Protein AF-A0A3D1IJA8-F1 (afdb_monomer)

Secondary structure (DSSP, 8-state):
-EEE-HHHHHHHT--S--SSS-EEE--TTSS--TTTT-HHHHHHTS-SSS--HHHHHHHHHHHTSS-PPPPPPTT-PPPP-TTTT-SS-HHHHHHHHTTSHHHHHHHHHHHHHHHTTTTB-TTS-B-SEETTEEP--EEE-TT--EEEHHHHHHHHHHHTHHHHHHHHHHHHHHHHHTS---GGGHHHHHHHHHHHHHTTT-HHHHHHHHHTSHHHH-PPPPP-

Foldseek 3Di:
DDWDAPVVCVVQVNPDHYDDGIDDDDCPPHLDDDDLLDLVLLQVQQDPLWGDLQSSLQCCCVQQQVHHFDDDDPPQDDQPPCVPDDPDDPVVSVCVSCVDPVNVVRCLNRNLLSLLNRCAINRRHGHQDDPNHGRQSWHAHPVRQIQGHPVSSVVVSVVVVLSRLLSNLQVVLCVLLVHHDDPVCVVLSVQLSVQCVVVVVDPVSNVVSSCPGCSNPDDDDDDD

Mean predicted aligned error: 5.43 Å

Radius of gyration: 20.2 Å; Cα contacts (8 Å, |Δi|>4): 298; chains: 1; bounding box: 52×38×59 Å

Structure (mmCIF, N/CA/C/O backbone):
data_AF-A0A3D1IJA8-F1
#
_entry.id   AF-A0A3D1IJA8-F1
#
loop_
_atom_site.group_PDB
_atom_site.id
_atom_site.type_symbol
_atom_site.label_atom_id
_atom_site.label_alt_id
_atom_site.label_comp_id
_atom_site.label_asym_id
_atom_site.label_entity_id
_atom_site.label_seq_id
_atom_site.pdbx_PDB_ins_code
_atom_site.Cartn_x
_atom_site.Cartn_y
_atom_site.Cartn_z
_atom_site.occupancy
_atom_site.B_iso_or_equiv
_atom_site.auth_seq_id
_atom_site.auth_comp_id
_atom_site.auth_asym_id
_atom_site.auth_atom_id
_atom_site.pdbx_PDB_model_num
ATOM 1 N N . TYR A 1 1 ? -9.539 -5.060 -13.058 1.00 92.19 1 TYR A N 1
ATOM 2 C CA . TYR A 1 1 ? -9.856 -4.040 -14.080 1.00 92.19 1 TYR A CA 1
ATOM 3 C C . TYR A 1 1 ? -9.434 -2.671 -13.564 1.00 92.19 1 TYR A C 1
ATOM 5 O O . TYR A 1 1 ? -9.235 -2.530 -12.364 1.00 92.19 1 TYR A O 1
ATOM 13 N N . THR A 1 2 ? -9.313 -1.679 -14.440 1.00 94.06 2 THR A N 1
ATOM 14 C CA . THR A 1 2 ? -9.132 -0.257 -14.092 1.00 94.06 2 THR A CA 1
ATOM 15 C C . THR A 1 2 ? -9.929 0.617 -15.065 1.00 94.06 2 THR A C 1
ATOM 17 O O . THR A 1 2 ? -10.580 0.080 -15.963 1.00 94.06 2 THR A O 1
ATOM 20 N N . PHE A 1 3 ? -9.898 1.937 -14.888 1.00 94.94 3 PHE A N 1
ATOM 21 C CA . PHE A 1 3 ? -10.449 2.907 -15.828 1.00 94.94 3 PHE A CA 1
ATOM 22 C C . PHE A 1 3 ? -9.332 3.785 -16.387 1.00 94.94 3 PHE A C 1
ATOM 24 O O . PHE A 1 3 ? -8.623 4.443 -15.628 1.00 94.94 3 PHE A O 1
ATOM 31 N N . VAL A 1 4 ? -9.189 3.813 -17.711 1.00 96.25 4 VAL A N 1
ATOM 32 C CA . VAL A 1 4 ? -8.183 4.626 -18.416 1.00 96.25 4 VAL A CA 1
ATOM 33 C C . VAL A 1 4 ? -8.786 5.252 -19.673 1.00 96.25 4 VAL A C 1
ATOM 35 O O . VAL A 1 4 ? -9.741 4.715 -20.234 1.00 96.25 4 VAL A O 1
ATOM 38 N N . ASN A 1 5 ? -8.248 6.392 -20.096 1.00 97.44 5 ASN A N 1
ATOM 39 C CA . ASN A 1 5 ? -8.443 6.945 -21.438 1.00 97.44 5 ASN A CA 1
ATOM 40 C C . ASN A 1 5 ? -7.187 6.692 -22.292 1.00 97.44 5 ASN A C 1
ATOM 42 O O . ASN A 1 5 ? -6.190 6.197 -21.769 1.00 97.44 5 ASN A O 1
ATOM 46 N N . GLU A 1 6 ? -7.211 7.053 -23.577 1.00 98.00 6 GLU A N 1
ATOM 47 C CA . GLU A 1 6 ? -6.105 6.786 -24.513 1.00 98.00 6 GLU A CA 1
ATOM 48 C C . GLU A 1 6 ? -4.757 7.323 -24.016 1.00 98.00 6 GLU A C 1
ATOM 50 O O . GLU A 1 6 ? -3.764 6.601 -23.990 1.00 98.00 6 GLU A O 1
ATOM 55 N N . ARG A 1 7 ? -4.718 8.570 -23.526 1.00 97.44 7 ARG A N 1
ATOM 56 C CA . ARG A 1 7 ? -3.480 9.176 -23.011 1.00 97.44 7 ARG A CA 1
ATOM 57 C C . ARG A 1 7 ? -2.868 8.355 -21.874 1.00 97.44 7 ARG A C 1
ATOM 59 O O . ARG A 1 7 ? -1.656 8.157 -21.847 1.00 97.44 7 ARG A O 1
ATOM 66 N N . LEU A 1 8 ? -3.689 7.916 -20.922 1.00 95.75 8 LEU A N 1
ATOM 67 C CA . LEU A 1 8 ? -3.223 7.147 -19.770 1.00 95.75 8 LEU A CA 1
ATOM 68 C C . LEU A 1 8 ? -2.875 5.702 -20.146 1.00 95.75 8 LEU A C 1
ATOM 70 O O . LEU A 1 8 ? -1.933 5.135 -19.598 1.00 95.75 8 LEU A O 1
ATOM 74 N N . ALA A 1 9 ? -3.618 5.127 -21.088 1.00 95.81 9 ALA A N 1
ATOM 75 C CA . ALA A 1 9 ? -3.367 3.800 -21.623 1.00 95.81 9 ALA A CA 1
ATOM 76 C C . ALA A 1 9 ? -2.006 3.752 -22.337 1.00 95.81 9 ALA A C 1
ATOM 78 O O . ALA A 1 9 ? -1.160 2.943 -21.962 1.00 95.81 9 ALA A O 1
ATOM 79 N N . ASN A 1 10 ? -1.732 4.715 -23.225 1.00 95.94 10 ASN A N 1
ATOM 80 C CA . ASN A 1 10 ? -0.434 4.877 -23.888 1.00 95.94 10 ASN A CA 1
ATOM 81 C C . ASN A 1 10 ? 0.705 5.077 -22.880 1.00 95.94 10 ASN A C 1
ATOM 83 O O . ASN A 1 10 ? 1.764 4.470 -23.006 1.00 95.94 10 ASN A O 1
ATOM 87 N N . PHE A 1 11 ? 0.482 5.892 -21.844 1.00 95.44 11 PHE A N 1
ATOM 88 C CA . PHE A 1 11 ? 1.486 6.127 -20.804 1.00 95.44 11 PHE A CA 1
ATOM 89 C C . PHE A 1 11 ? 1.872 4.852 -20.036 1.00 95.44 11 PHE A C 1
ATOM 91 O O . PHE A 1 11 ? 3.028 4.693 -19.641 1.00 95.44 11 PHE A O 1
ATOM 98 N N . TYR A 1 12 ? 0.918 3.944 -19.820 1.00 94.62 12 TYR A N 1
ATOM 99 C CA . TYR A 1 12 ? 1.125 2.715 -19.053 1.00 94.62 12 TYR A CA 1
ATOM 100 C C . TYR A 1 12 ? 1.282 1.443 -19.891 1.00 94.62 12 TYR A C 1
ATOM 102 O O . TYR A 1 12 ? 1.436 0.378 -19.287 1.00 94.62 12 TYR A O 1
ATOM 110 N N . GLY A 1 13 ? 1.277 1.549 -21.224 1.00 92.75 13 GLY A N 1
ATOM 111 C CA . GLY A 1 13 ? 1.391 0.413 -22.144 1.00 92.75 13 GLY A CA 1
ATOM 112 C C . GLY A 1 13 ? 0.167 -0.505 -22.121 1.00 92.75 13 GLY A C 1
ATOM 113 O O . GLY A 1 13 ? 0.314 -1.721 -22.074 1.00 92.75 13 GLY A O 1
ATOM 114 N N . ILE A 1 14 ? -1.036 0.069 -22.052 1.00 93.19 14 ILE A N 1
ATOM 115 C CA . ILE A 1 14 ? -2.302 -0.671 -22.118 1.00 93.19 14 ILE A CA 1
ATOM 116 C C . ILE A 1 14 ? -2.886 -0.481 -23.517 1.00 93.19 14 ILE A C 1
ATOM 118 O O . ILE A 1 14 ? -3.287 0.625 -23.872 1.00 93.19 14 ILE A O 1
ATOM 122 N N . ASP A 1 15 ? -2.961 -1.560 -24.289 1.00 92.44 15 ASP A N 1
ATOM 123 C CA . ASP A 1 15 ? -3.464 -1.519 -25.662 1.00 92.44 15 ASP A CA 1
ATOM 124 C C . ASP A 1 15 ? -5.001 -1.466 -25.734 1.00 92.44 15 ASP A C 1
ATOM 126 O O . ASP A 1 15 ? -5.717 -1.796 -24.784 1.00 92.44 15 ASP A O 1
ATOM 130 N N . GLY A 1 16 ? -5.523 -1.078 -26.903 1.00 92.06 16 GLY A N 1
ATOM 131 C CA . GLY A 1 16 ? -6.952 -1.175 -27.224 1.00 92.06 16 GLY A CA 1
ATOM 132 C C . GLY A 1 16 ? -7.840 -0.076 -26.628 1.00 92.06 16 GLY A C 1
ATOM 133 O O . GLY A 1 16 ? -9.049 -0.276 -26.489 1.00 92.06 16 GLY A O 1
ATOM 134 N N . VAL A 1 17 ? -7.273 1.081 -26.266 1.00 96.00 17 VAL A N 1
ATOM 135 C CA . VAL A 1 17 ? -8.016 2.228 -25.718 1.00 96.00 17 VAL A CA 1
ATOM 136 C C . VAL A 1 17 ? -7.824 3.462 -26.591 1.00 96.00 17 VAL A C 1
ATOM 138 O O . VAL A 1 17 ? -6.737 4.019 -26.650 1.00 96.00 17 VAL A O 1
ATOM 141 N N . GLU A 1 18 ? -8.914 3.936 -27.189 1.00 96.19 18 GLU A N 1
ATOM 142 C CA . GLU A 1 18 ? -8.930 5.135 -28.038 1.00 96.19 18 GLU A CA 1
ATOM 143 C C . GLU A 1 18 ? -9.877 6.210 -27.484 1.00 96.19 18 GLU A C 1
ATOM 145 O O . GLU A 1 18 ? -10.943 5.902 -26.934 1.00 96.19 18 GLU A O 1
ATOM 150 N N . GLY A 1 19 ? -9.524 7.482 -27.671 1.00 96.56 19 GLY A N 1
ATOM 151 C CA . GLY A 1 19 ? -10.319 8.643 -27.290 1.00 96.56 19 GLY A CA 1
ATOM 152 C C . GLY A 1 19 ? -10.103 9.149 -25.857 1.00 96.56 19 GLY A C 1
ATOM 153 O O . GLY A 1 19 ? -9.435 8.550 -25.011 1.00 96.56 19 GLY A O 1
ATOM 154 N N . GLY A 1 20 ? -10.706 10.307 -25.571 1.00 97.12 20 GLY A N 1
ATOM 155 C CA . GLY A 1 20 ? -10.498 11.043 -24.317 1.00 97.12 20 GLY A CA 1
ATOM 156 C C . GLY A 1 20 ? -11.288 10.539 -23.103 1.00 97.12 20 GLY A C 1
ATOM 157 O O . GLY A 1 20 ? -10.965 10.916 -21.975 1.00 97.12 20 GLY A O 1
ATOM 158 N N . TYR A 1 21 ? -12.303 9.696 -23.306 1.00 97.00 21 TYR A N 1
ATOM 159 C CA . TYR A 1 21 ? -13.167 9.203 -22.231 1.00 97.00 21 TYR A CA 1
ATOM 160 C C . TYR A 1 21 ? -12.546 8.016 -21.494 1.00 97.00 21 TYR A C 1
ATOM 162 O O . TYR A 1 21 ? -11.970 7.119 -22.106 1.00 97.00 21 TYR A O 1
ATOM 170 N N . PHE A 1 22 ? -12.725 7.979 -20.172 1.00 97.50 22 PHE A N 1
ATOM 171 C CA . PHE A 1 22 ? -12.322 6.836 -19.360 1.00 97.50 22 PHE A CA 1
ATOM 172 C C . PHE A 1 22 ? -13.203 5.621 -19.650 1.00 97.50 22 PHE A C 1
ATOM 174 O O . PHE A 1 22 ? -14.431 5.708 -19.655 1.00 97.50 22 PHE A O 1
ATOM 181 N N . ARG A 1 23 ? -12.566 4.469 -19.850 1.00 96.12 23 ARG A N 1
ATOM 182 C CA . ARG A 1 23 ? -13.221 3.192 -20.134 1.00 96.12 23 ARG A CA 1
ATOM 183 C C . ARG A 1 23 ? -12.679 2.110 -19.219 1.00 96.12 23 ARG A C 1
ATOM 185 O O . ARG A 1 23 ? -11.507 2.127 -18.848 1.00 96.12 23 ARG A O 1
ATOM 192 N N . ARG A 1 24 ? -13.547 1.165 -18.859 1.00 96.19 24 ARG A N 1
ATOM 193 C CA . ARG A 1 24 ? -13.163 0.001 -18.062 1.00 96.19 24 ARG A CA 1
ATOM 194 C C . ARG A 1 24 ? -12.322 -0.946 -18.916 1.00 96.19 24 ARG A C 1
ATOM 196 O O . ARG A 1 24 ? -12.806 -1.428 -19.933 1.00 96.19 24 ARG A O 1
ATOM 203 N N . VAL A 1 25 ? -11.120 -1.267 -18.452 1.00 95.44 25 VAL A N 1
ATOM 204 C CA . VAL A 1 25 ? -10.200 -2.212 -19.103 1.00 95.44 25 VAL A CA 1
ATOM 205 C C . VAL A 1 25 ? -9.826 -3.342 -18.153 1.00 95.44 25 VAL A C 1
ATOM 207 O O . VAL A 1 25 ? -9.716 -3.135 -16.937 1.00 95.44 25 VAL A O 1
ATOM 210 N N . SER A 1 26 ? -9.642 -4.553 -18.681 1.00 93.88 26 SER A N 1
ATOM 211 C CA . SER A 1 26 ? -9.078 -5.643 -17.883 1.00 93.88 26 SER A CA 1
ATOM 212 C C . SER A 1 26 ? -7.602 -5.367 -17.583 1.00 93.88 26 SER A C 1
ATOM 214 O O . SER A 1 26 ? -6.919 -4.713 -18.359 1.00 93.88 26 SER A O 1
ATOM 216 N N . LEU A 1 27 ? -7.135 -5.843 -16.430 1.00 92.44 27 LEU A N 1
ATOM 217 C CA . LEU A 1 27 ? -5.709 -5.860 -16.067 1.00 92.44 27 LEU A CA 1
ATOM 218 C C . LEU A 1 27 ? -5.193 -7.300 -15.935 1.00 92.44 27 LEU A C 1
ATOM 220 O O . LEU A 1 27 ? -4.094 -7.533 -15.439 1.00 92.44 27 LEU A O 1
ATOM 224 N N . GLU A 1 28 ? -6.016 -8.271 -16.325 1.00 91.00 28 GLU A N 1
ATOM 225 C CA . GLU A 1 28 ? -5.653 -9.681 -16.319 1.00 91.00 28 GLU A CA 1
ATOM 226 C C . GLU A 1 28 ? -4.447 -9.927 -17.231 1.00 91.00 28 GLU A C 1
ATOM 228 O O . GLU A 1 28 ? -4.334 -9.317 -18.291 1.00 91.00 28 GLU A O 1
ATOM 233 N N . GLY A 1 29 ? -3.515 -10.766 -16.778 1.00 88.06 29 GLY A N 1
ATOM 234 C CA . GLY A 1 29 ? -2.249 -11.006 -17.474 1.00 88.06 29 GLY A CA 1
ATOM 235 C C . GLY A 1 29 ? -1.218 -9.876 -17.356 1.00 88.06 29 GLY A C 1
ATOM 236 O O . GLY A 1 29 ? -0.111 -10.022 -17.861 1.00 88.06 29 GLY A O 1
ATOM 237 N N . THR A 1 30 ? -1.536 -8.769 -16.674 1.00 90.44 30 THR A N 1
ATOM 238 C CA . THR A 1 30 ? -0.579 -7.684 -16.408 1.00 90.44 30 THR A CA 1
ATOM 239 C C . THR A 1 30 ? -0.027 -7.761 -14.985 1.00 90.44 30 THR A C 1
ATOM 241 O O . THR A 1 30 ? -0.643 -8.344 -14.094 1.00 90.44 30 THR A O 1
ATOM 244 N N . ASN A 1 31 ? 1.089 -7.074 -14.732 1.00 90.12 31 ASN A N 1
ATOM 245 C CA . ASN A 1 31 ? 1.634 -6.910 -13.378 1.00 90.12 31 ASN A CA 1
ATOM 246 C C . ASN A 1 31 ? 0.860 -5.889 -12.525 1.00 90.12 31 ASN A C 1
ATOM 248 O O . ASN A 1 31 ? 1.246 -5.615 -11.392 1.00 90.12 31 ASN A O 1
ATOM 252 N N . ARG A 1 32 ? -0.218 -5.292 -13.054 1.00 92.25 32 ARG A N 1
ATOM 253 C CA . ARG A 1 32 ? -0.995 -4.250 -12.378 1.00 92.25 32 ARG A CA 1
ATOM 254 C C . ARG A 1 32 ? -2.216 -4.836 -11.678 1.00 92.25 32 ARG A C 1
ATOM 256 O O . ARG A 1 32 ? -3.002 -5.569 -12.271 1.00 92.25 32 ARG A O 1
ATOM 263 N N . GLY A 1 33 ? -2.458 -4.410 -10.446 1.00 91.56 33 GLY A N 1
ATOM 264 C CA . GLY A 1 33 ? -3.666 -4.751 -9.711 1.00 91.56 33 GLY A CA 1
ATOM 265 C C . GLY A 1 33 ? -3.806 -3.987 -8.400 1.00 91.56 33 GLY A C 1
ATOM 266 O O . GLY A 1 33 ? -2.877 -3.903 -7.599 1.00 91.56 33 GLY A O 1
ATOM 267 N N . GLY A 1 34 ? -5.016 -3.480 -8.159 1.00 91.19 34 GLY A N 1
ATOM 268 C CA . GLY A 1 34 ? -5.379 -2.850 -6.893 1.00 91.19 34 GLY A CA 1
ATOM 269 C C . GLY A 1 34 ? -4.545 -1.613 -6.555 1.00 91.19 34 GLY A C 1
ATOM 270 O O . GLY A 1 34 ? -4.013 -0.931 -7.429 1.00 91.19 34 GLY A O 1
ATOM 271 N N . VAL A 1 35 ? -4.470 -1.319 -5.258 1.00 93.19 35 VAL A N 1
ATOM 272 C CA . VAL A 1 35 ? -3.820 -0.113 -4.721 1.00 93.19 35 VAL A CA 1
ATOM 273 C C . VAL A 1 35 ? -2.291 -0.237 -4.712 1.00 93.19 35 VAL A C 1
ATOM 275 O O . VAL A 1 35 ? -1.606 0.757 -4.927 1.00 93.19 35 VAL A O 1
ATOM 278 N N . LEU A 1 36 ? -1.748 -1.447 -4.529 1.00 94.94 36 LEU A N 1
ATOM 279 C CA . LEU A 1 36 ? -0.298 -1.688 -4.429 1.00 94.94 36 LEU A CA 1
ATOM 280 C C . LEU A 1 36 ? 0.475 -1.184 -5.649 1.00 94.94 36 LEU A C 1
ATOM 282 O O . LEU A 1 36 ? 1.543 -0.598 -5.514 1.00 94.94 36 LEU A O 1
ATOM 286 N N . THR A 1 37 ? -0.078 -1.400 -6.842 1.00 95.56 37 THR A N 1
ATOM 287 C CA . THR A 1 37 ? 0.570 -1.038 -8.108 1.00 95.56 37 THR A CA 1
ATOM 288 C C . THR A 1 37 ? -0.032 0.229 -8.723 1.00 95.56 37 THR A C 1
ATOM 290 O O . THR A 1 37 ? 0.078 0.451 -9.933 1.00 95.56 37 THR A O 1
ATOM 293 N N . GLN A 1 38 ? -0.768 1.021 -7.939 1.00 95.12 38 GLN A N 1
ATOM 294 C CA . GLN A 1 38 ? -1.361 2.265 -8.415 1.00 95.12 38 GLN A CA 1
ATOM 295 C C . GLN A 1 38 ? -0.269 3.330 -8.553 1.00 95.12 38 GLN A C 1
ATOM 297 O O . GLN A 1 38 ? 0.526 3.527 -7.637 1.00 95.12 38 GLN A O 1
ATOM 302 N N . GLY A 1 39 ? -0.261 4.068 -9.668 1.00 94.50 39 GLY A N 1
ATOM 303 C CA . GLY A 1 39 ? 0.765 5.083 -9.941 1.00 94.50 39 GLY A CA 1
ATOM 304 C C . GLY A 1 39 ? 0.918 6.137 -8.839 1.00 94.50 39 GLY A C 1
ATOM 305 O O . GLY A 1 39 ? 2.035 6.527 -8.531 1.00 94.50 39 GLY A O 1
ATOM 306 N N . SER A 1 40 ? -0.173 6.545 -8.180 1.00 94.62 40 SER A N 1
ATOM 307 C CA . SER A 1 40 ? -0.123 7.491 -7.054 1.00 94.62 40 SER A CA 1
ATOM 308 C C . SER A 1 40 ? 0.590 6.927 -5.823 1.00 94.62 40 SER A C 1
ATOM 310 O O . SER A 1 40 ? 1.352 7.645 -5.181 1.00 94.62 40 SER A O 1
ATOM 312 N N . VAL A 1 41 ? 0.370 5.648 -5.505 1.00 96.75 41 VAL A N 1
ATOM 313 C CA . VAL A 1 41 ? 1.045 4.964 -4.394 1.00 96.75 41 VAL A CA 1
ATOM 314 C C . VAL A 1 41 ? 2.520 4.783 -4.720 1.00 96.75 41 VAL A C 1
ATOM 316 O O . VAL A 1 41 ? 3.374 5.121 -3.907 1.00 96.75 41 VAL A O 1
ATOM 319 N N . LEU A 1 42 ? 2.828 4.327 -5.934 1.00 97.44 42 LEU A N 1
ATOM 320 C CA . LEU A 1 42 ? 4.204 4.150 -6.399 1.00 97.44 42 LEU A CA 1
ATOM 321 C C . LEU A 1 42 ? 4.974 5.480 -6.419 1.00 97.44 42 LEU A C 1
ATOM 323 O O . LEU A 1 42 ? 6.150 5.499 -6.066 1.00 97.44 42 LEU A O 1
ATOM 327 N N . MET A 1 43 ? 4.301 6.587 -6.739 1.00 96.38 43 MET A N 1
ATOM 328 C CA . MET A 1 43 ? 4.872 7.935 -6.734 1.00 96.38 43 MET A CA 1
ATOM 329 C C . MET A 1 43 ? 5.119 8.475 -5.329 1.00 96.38 43 MET A C 1
ATOM 331 O O . MET A 1 43 ? 6.230 8.904 -5.038 1.00 96.38 43 MET A O 1
ATOM 335 N N . VAL A 1 44 ? 4.127 8.429 -4.432 1.00 96.06 44 VAL A N 1
ATOM 336 C CA . VAL A 1 44 ? 4.283 8.965 -3.063 1.00 96.06 44 VAL A CA 1
ATOM 337 C C . VAL A 1 44 ? 5.278 8.157 -2.219 1.00 96.06 44 VAL A C 1
ATOM 339 O O . VAL A 1 44 ? 5.763 8.632 -1.197 1.00 96.06 44 VAL A O 1
ATOM 342 N N . THR A 1 45 ? 5.597 6.936 -2.653 1.00 96.50 45 THR A N 1
ATOM 343 C CA . THR A 1 45 ? 6.585 6.047 -2.023 1.00 96.50 45 THR A CA 1
ATOM 344 C C . THR A 1 45 ? 7.923 6.011 -2.765 1.00 96.50 45 THR A C 1
ATOM 346 O O . THR A 1 45 ? 8.736 5.119 -2.536 1.00 96.50 45 THR A O 1
ATOM 349 N N . SER A 1 46 ? 8.174 6.979 -3.645 1.00 94.56 46 SER A N 1
ATOM 350 C CA . SER A 1 46 ? 9.443 7.146 -4.358 1.00 94.56 46 SER A CA 1
ATOM 351 C C . SER A 1 46 ? 10.059 8.513 -4.051 1.00 94.56 46 SER A C 1
ATOM 353 O O . SER A 1 46 ? 9.390 9.418 -3.551 1.00 94.56 46 SER A O 1
ATOM 355 N N . TYR A 1 47 ? 11.348 8.668 -4.345 1.00 90.25 47 TYR A N 1
ATOM 356 C CA . TYR A 1 47 ? 11.995 9.976 -4.376 1.00 90.25 47 TYR A CA 1
ATOM 357 C C . TYR A 1 47 ? 11.731 10.667 -5.725 1.00 90.25 47 TYR A C 1
ATOM 359 O O . TYR A 1 47 ? 11.374 9.996 -6.696 1.00 90.25 47 TYR A O 1
ATOM 367 N N . PRO A 1 48 ? 11.945 11.993 -5.836 1.00 85.06 48 PRO A N 1
ATOM 368 C CA . PRO A 1 48 ? 11.780 12.703 -7.107 1.00 85.06 48 PRO A CA 1
ATOM 369 C C . PRO A 1 48 ? 12.648 12.152 -8.248 1.00 85.06 48 PRO A C 1
ATOM 371 O O . PRO A 1 48 ? 12.268 12.258 -9.410 1.00 85.06 48 PRO A O 1
ATOM 374 N N . THR A 1 49 ? 13.805 11.576 -7.915 1.00 83.56 49 THR A N 1
ATOM 375 C CA . THR A 1 49 ? 14.823 11.121 -8.872 1.00 83.56 49 THR A CA 1
ATOM 376 C C . THR A 1 49 ? 14.879 9.603 -9.045 1.00 83.56 49 THR A C 1
ATOM 378 O O . THR A 1 49 ? 15.476 9.139 -10.009 1.00 83.56 49 THR A O 1
ATOM 381 N N . ARG A 1 50 ? 14.275 8.813 -8.144 1.00 86.31 50 ARG A N 1
ATOM 382 C CA . ARG A 1 50 ? 14.375 7.340 -8.154 1.00 86.31 50 ARG A CA 1
ATOM 383 C C . ARG A 1 50 ? 13.294 6.650 -7.326 1.00 86.31 50 ARG A C 1
ATOM 385 O O . ARG A 1 50 ? 12.657 7.259 -6.467 1.00 86.31 50 ARG A O 1
ATOM 392 N N . THR A 1 51 ? 13.140 5.346 -7.537 1.00 92.38 51 THR A N 1
ATOM 393 C CA . THR A 1 51 ? 12.335 4.479 -6.667 1.00 92.38 51 THR A CA 1
ATOM 394 C C . THR A 1 51 ? 12.956 4.347 -5.273 1.00 92.38 51 THR A C 1
ATOM 396 O O . THR A 1 51 ? 14.111 4.705 -5.036 1.00 92.38 51 THR A O 1
ATOM 399 N N . SER A 1 52 ? 12.168 3.855 -4.316 1.00 92.94 52 SER A N 1
ATOM 400 C CA . SER A 1 52 ? 12.652 3.554 -2.970 1.00 92.94 52 SER A CA 1
ATOM 401 C C . SER A 1 52 ? 11.973 2.293 -2.432 1.00 92.94 52 SER A C 1
ATOM 403 O O . SER A 1 52 ? 10.852 2.377 -1.917 1.00 92.94 52 SER A O 1
ATOM 405 N N . PRO A 1 53 ? 12.645 1.124 -2.489 1.00 92.94 53 PRO A N 1
ATOM 406 C CA . PRO A 1 53 ? 12.160 -0.093 -1.843 1.00 92.94 53 PRO A CA 1
ATOM 407 C C . PRO A 1 53 ? 11.853 0.149 -0.364 1.00 92.94 53 PRO A C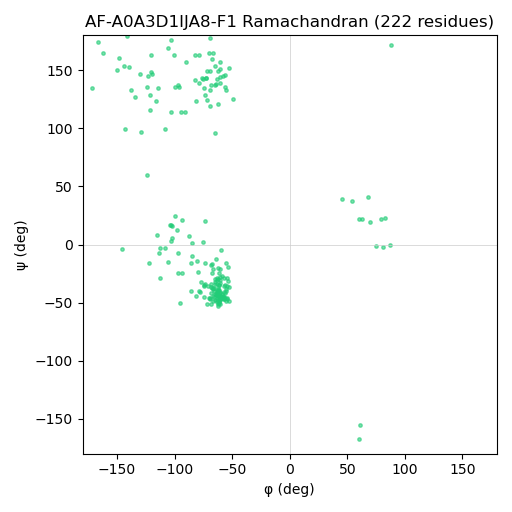 1
ATOM 409 O O . PRO A 1 53 ? 10.857 -0.336 0.166 1.00 92.94 53 PRO A O 1
ATOM 412 N N . VAL A 1 54 ? 12.668 0.982 0.289 1.00 92.31 54 VAL A N 1
ATOM 413 C CA . VAL A 1 54 ? 12.530 1.284 1.711 1.00 92.31 54 VAL A CA 1
ATOM 414 C C . VAL A 1 54 ? 11.215 2.013 2.008 1.00 92.31 54 VAL A C 1
ATOM 416 O O . VAL A 1 54 ? 10.461 1.626 2.902 1.00 92.31 54 VAL A O 1
ATOM 419 N N . LEU A 1 55 ? 10.889 3.055 1.238 1.00 94.25 55 LEU A N 1
ATOM 420 C CA . LEU A 1 55 ? 9.643 3.805 1.427 1.00 94.25 55 LEU A CA 1
ATOM 421 C C . LEU A 1 55 ? 8.413 2.997 0.998 1.00 94.25 55 LEU A C 1
ATOM 423 O O . LEU A 1 55 ? 7.378 3.073 1.661 1.00 94.25 55 LEU A O 1
ATOM 427 N N . ARG A 1 56 ? 8.529 2.184 -0.057 1.00 96.81 56 ARG A N 1
ATOM 428 C CA . ARG A 1 56 ? 7.473 1.266 -0.511 1.00 96.81 56 ARG A CA 1
ATOM 429 C C . ARG A 1 56 ? 7.142 0.220 0.552 1.00 96.81 56 ARG A C 1
ATOM 431 O O . ARG A 1 56 ? 5.985 0.090 0.948 1.00 96.81 56 ARG A O 1
ATOM 438 N N . GLY A 1 57 ? 8.157 -0.462 1.082 1.00 96.50 57 GLY A N 1
ATOM 439 C CA . GLY A 1 57 ? 8.003 -1.443 2.155 1.00 96.50 57 GLY A CA 1
ATOM 440 C C . GLY A 1 57 ? 7.464 -0.818 3.442 1.00 96.50 57 GLY A C 1
ATOM 441 O O . GLY A 1 57 ? 6.527 -1.350 4.041 1.00 96.50 57 GLY A O 1
ATOM 442 N N . LYS A 1 58 ? 7.979 0.360 3.830 1.00 96.00 58 LYS A N 1
ATOM 443 C CA . LYS A 1 58 ? 7.442 1.143 4.954 1.00 96.00 58 LYS A CA 1
ATOM 444 C C . LYS A 1 58 ? 5.956 1.428 4.766 1.00 96.00 58 LYS A C 1
ATOM 446 O O . LYS A 1 58 ? 5.180 1.213 5.692 1.00 96.00 58 LYS A O 1
ATOM 451 N N . TRP A 1 59 ? 5.557 1.898 3.584 1.00 97.25 59 TRP A N 1
ATOM 452 C CA . TRP A 1 59 ? 4.165 2.231 3.303 1.00 97.25 59 TRP A CA 1
ATOM 453 C C . TRP A 1 59 ? 3.253 1.013 3.443 1.00 97.25 59 TRP A C 1
ATOM 455 O O . TRP A 1 59 ? 2.192 1.143 4.048 1.00 97.25 59 TRP A O 1
ATOM 465 N N . VAL A 1 60 ? 3.674 -0.166 2.969 1.00 97.56 60 VAL A N 1
ATOM 466 C CA . VAL A 1 60 ? 2.927 -1.421 3.161 1.00 97.56 60 VAL A CA 1
ATOM 467 C C . VAL A 1 60 ? 2.793 -1.752 4.649 1.00 97.56 60 VAL A C 1
ATOM 469 O O . VAL A 1 60 ? 1.684 -1.985 5.130 1.00 97.56 60 VAL A O 1
ATOM 472 N N . LEU A 1 61 ? 3.898 -1.736 5.398 1.00 96.75 61 LEU A N 1
ATOM 473 C CA . LEU A 1 61 ? 3.896 -2.048 6.829 1.00 96.75 61 LEU A CA 1
ATOM 474 C C . LEU A 1 61 ? 2.999 -1.099 7.634 1.00 96.75 61 LEU A C 1
ATOM 476 O O . LEU A 1 61 ? 2.205 -1.538 8.460 1.00 96.75 61 LEU A O 1
ATOM 480 N N . GLU A 1 62 ? 3.097 0.198 7.369 1.00 96.12 62 GLU A N 1
ATOM 481 C CA . GLU A 1 62 ? 2.386 1.244 8.103 1.00 96.12 62 GLU A CA 1
ATOM 482 C C . GLU A 1 62 ? 0.912 1.371 7.696 1.00 96.12 62 GLU A C 1
ATOM 484 O O . GLU A 1 62 ? 0.044 1.590 8.543 1.00 96.12 62 GLU A O 1
ATOM 489 N N . ASN A 1 63 ? 0.607 1.273 6.400 1.00 96.12 63 ASN A N 1
ATOM 490 C CA . ASN A 1 63 ? -0.736 1.561 5.891 1.00 96.12 63 ASN A CA 1
ATOM 491 C C . ASN A 1 63 ? -1.599 0.326 5.701 1.00 96.12 63 ASN A C 1
ATOM 493 O O . ASN A 1 63 ? -2.820 0.458 5.750 1.00 96.12 63 ASN A O 1
ATOM 497 N N . LEU A 1 64 ? -0.990 -0.845 5.509 1.00 96.81 64 LEU A N 1
ATOM 498 C CA . LEU A 1 64 ? -1.721 -2.087 5.284 1.00 96.81 64 LEU A CA 1
ATOM 499 C C . LEU A 1 64 ? -1.571 -3.077 6.433 1.00 96.81 64 LEU A C 1
ATOM 501 O O . LEU A 1 64 ? -2.488 -3.848 6.642 1.00 96.81 64 LEU A O 1
ATOM 505 N N . LEU A 1 65 ? -0.467 -3.081 7.178 1.00 96.81 65 LEU A N 1
ATOM 506 C CA . LEU A 1 65 ? -0.239 -4.089 8.226 1.00 96.81 65 LEU A CA 1
ATOM 507 C C . LEU A 1 65 ? -0.251 -3.527 9.652 1.00 96.81 65 LEU A C 1
ATOM 509 O O . LEU A 1 65 ? -0.103 -4.295 10.597 1.00 96.81 65 LEU A O 1
ATOM 513 N N . GLY A 1 66 ? -0.395 -2.210 9.821 1.00 96.00 66 GLY A N 1
ATOM 514 C CA . GLY A 1 66 ? -0.469 -1.581 11.144 1.00 96.00 66 GLY A CA 1
ATOM 515 C C . GLY A 1 66 ? 0.805 -1.768 11.975 1.00 96.00 66 GLY A C 1
ATOM 516 O O . GLY A 1 66 ? 0.770 -1.684 13.199 1.00 96.00 66 GLY A O 1
ATOM 517 N N . ALA A 1 67 ? 1.935 -2.030 11.316 1.00 94.88 67 ALA A N 1
ATOM 518 C CA . ALA A 1 67 ? 3.211 -2.364 11.937 1.00 94.88 67 ALA A CA 1
ATOM 519 C C . ALA A 1 67 ? 4.312 -1.396 11.468 1.00 94.88 67 ALA A C 1
ATOM 521 O O . ALA A 1 67 ? 5.278 -1.839 10.839 1.00 94.88 67 ALA A O 1
ATOM 522 N N . PRO A 1 68 ? 4.171 -0.075 11.712 1.00 93.25 68 PRO A N 1
ATOM 523 C CA . PRO A 1 68 ? 5.138 0.907 11.238 1.00 93.25 68 PRO A CA 1
ATOM 524 C C . PRO A 1 68 ? 6.550 0.573 11.752 1.00 93.25 68 PRO A C 1
ATOM 526 O O . PRO A 1 68 ? 6.709 0.247 12.933 1.00 93.25 68 PRO A O 1
ATOM 529 N N . PRO A 1 69 ? 7.585 0.646 10.894 1.00 90.06 69 PRO A N 1
ATOM 530 C CA . PRO A 1 69 ? 8.959 0.476 11.345 1.00 90.06 69 PRO A CA 1
ATOM 531 C C . PRO A 1 69 ? 9.352 1.617 12.303 1.00 90.06 69 PRO A C 1
ATOM 533 O O . PRO A 1 69 ? 8.799 2.719 12.201 1.00 90.06 69 PRO A O 1
ATOM 536 N N . PRO A 1 70 ? 10.317 1.393 13.215 1.00 87.81 70 PRO A N 1
ATOM 537 C CA . PRO A 1 70 ? 10.851 2.468 14.044 1.00 87.81 70 PRO A CA 1
ATOM 538 C C . PRO A 1 70 ? 11.494 3.561 13.171 1.00 87.81 70 PRO A C 1
ATOM 540 O O . PRO A 1 70 ? 11.894 3.289 12.033 1.00 87.81 70 PRO A O 1
ATOM 543 N N . PRO A 1 71 ? 11.606 4.802 13.680 1.00 85.94 71 PRO A N 1
ATOM 544 C CA . PRO A 1 71 ? 12.311 5.855 12.963 1.00 85.94 71 PRO A CA 1
ATOM 545 C C . PRO A 1 71 ? 13.768 5.441 12.689 1.00 85.94 71 PRO A C 1
ATOM 547 O O . PRO A 1 71 ? 14.370 4.752 13.520 1.00 85.94 71 PRO A O 1
ATOM 550 N N . PRO A 1 72 ? 14.344 5.845 11.541 1.00 82.00 72 PRO A N 1
ATOM 551 C CA . PRO A 1 72 ? 15.743 5.565 11.248 1.00 82.00 72 PRO A CA 1
ATOM 552 C C . PRO A 1 72 ? 16.657 6.246 12.285 1.00 82.00 72 PRO A C 1
ATOM 554 O O . PRO A 1 72 ? 16.300 7.313 12.799 1.00 82.00 72 PRO A O 1
ATOM 557 N N . PRO A 1 73 ? 17.833 5.673 12.598 1.00 81.31 73 PRO A N 1
ATOM 558 C CA . PRO A 1 73 ? 18.802 6.326 13.471 1.00 81.31 73 PRO A CA 1
ATOM 559 C C . PRO A 1 73 ? 19.278 7.668 12.877 1.00 81.31 73 PRO A C 1
ATOM 561 O O . PRO A 1 73 ? 19.433 7.762 11.658 1.00 81.31 73 PRO A O 1
ATOM 564 N N . PRO A 1 74 ? 19.540 8.695 13.707 1.00 78.12 74 PRO A N 1
ATOM 565 C CA . PRO A 1 74 ? 19.828 10.055 13.237 1.00 78.12 74 PRO A CA 1
ATOM 56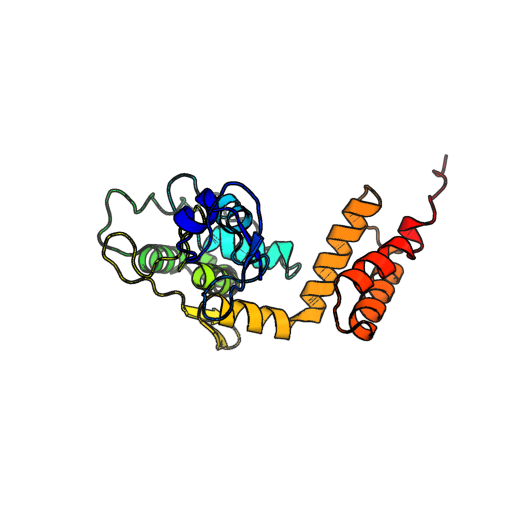6 C C . PRO A 1 74 ? 21.128 10.183 12.428 1.00 78.12 74 PRO A C 1
ATOM 568 O O . PRO A 1 74 ? 21.199 11.026 11.539 1.00 78.12 74 PRO A O 1
ATOM 571 N N . ASP A 1 75 ? 22.128 9.339 12.696 1.00 78.06 75 ASP A N 1
ATOM 572 C CA . ASP A 1 75 ? 23.478 9.455 12.119 1.00 78.06 75 ASP A CA 1
ATOM 573 C C . ASP A 1 75 ? 23.715 8.544 10.900 1.00 78.06 75 ASP A C 1
ATOM 575 O O . ASP A 1 75 ? 24.856 8.336 10.482 1.00 78.06 75 ASP A O 1
ATOM 579 N N . VAL A 1 76 ? 22.657 7.957 10.330 1.00 70.31 76 VAL A N 1
ATOM 580 C CA . VAL A 1 76 ? 22.773 7.089 9.150 1.00 70.31 76 VAL A CA 1
ATOM 581 C C . VAL A 1 76 ? 22.604 7.936 7.885 1.00 70.31 76 VAL A C 1
ATOM 583 O O . VAL A 1 76 ? 21.512 8.461 7.650 1.00 70.31 76 VAL A O 1
ATOM 586 N N . PRO A 1 77 ? 23.648 8.084 7.045 1.00 68.06 77 PRO A N 1
ATOM 587 C CA . PRO A 1 77 ? 23.526 8.827 5.801 1.00 68.06 77 PRO A CA 1
ATOM 588 C C . PRO A 1 77 ? 22.528 8.134 4.874 1.00 68.06 77 PRO A C 1
ATOM 590 O O . PRO A 1 77 ? 22.476 6.902 4.796 1.00 68.06 77 PRO A O 1
ATOM 593 N N . ALA A 1 78 ? 21.745 8.932 4.148 1.00 68.88 78 ALA A N 1
ATOM 594 C CA . ALA A 1 78 ? 20.898 8.403 3.091 1.00 68.88 78 ALA A CA 1
ATOM 595 C C . ALA A 1 78 ? 21.760 7.633 2.079 1.00 68.88 78 ALA A C 1
ATOM 597 O O . ALA A 1 78 ? 22.901 8.016 1.807 1.00 68.88 78 ALA A O 1
ATOM 598 N N . LEU A 1 79 ? 21.203 6.565 1.500 1.00 66.56 79 LEU A N 1
ATOM 599 C CA . LEU A 1 79 ? 21.788 5.957 0.307 1.00 66.56 79 LEU A CA 1
ATOM 600 C C . LEU A 1 79 ? 22.052 7.077 -0.696 1.00 66.56 79 LEU A C 1
ATOM 602 O O . LEU A 1 79 ? 21.124 7.825 -1.003 1.00 66.56 79 LEU A O 1
ATOM 606 N N . ALA A 1 80 ? 23.286 7.207 -1.186 1.00 57.50 80 ALA A N 1
ATOM 607 C CA . ALA A 1 80 ? 23.602 8.188 -2.217 1.00 57.50 80 ALA A CA 1
ATOM 608 C C . ALA A 1 80 ? 22.638 8.018 -3.401 1.00 57.50 80 ALA A C 1
ATOM 610 O O . ALA A 1 80 ? 22.100 6.923 -3.622 1.00 57.50 80 ALA A O 1
ATOM 611 N N . ASP A 1 81 ? 22.380 9.095 -4.139 1.00 53.84 81 ASP A N 1
ATOM 612 C CA . ASP A 1 81 ? 21.677 8.979 -5.410 1.00 53.84 81 ASP A CA 1
ATOM 613 C C . ASP A 1 81 ? 22.576 8.174 -6.354 1.00 53.84 81 ASP A C 1
ATOM 615 O O . ASP A 1 81 ? 23.524 8.668 -6.955 1.00 53.84 81 ASP A O 1
ATOM 619 N N . VAL A 1 82 ? 22.284 6.873 -6.401 1.00 51.88 82 VAL A N 1
ATOM 620 C CA . VAL A 1 82 ? 22.965 5.817 -7.172 1.00 51.88 82 VAL A CA 1
ATOM 621 C C . VAL A 1 82 ? 23.063 6.188 -8.661 1.00 51.88 82 VAL A C 1
ATOM 623 O O . VAL A 1 82 ? 23.922 5.676 -9.370 1.00 51.88 82 VAL A O 1
ATOM 626 N N . ALA A 1 83 ? 22.213 7.125 -9.095 1.00 46.69 83 ALA A N 1
ATOM 627 C CA . ALA A 1 83 ? 21.996 7.564 -10.465 1.00 46.69 83 ALA A CA 1
ATOM 628 C C . ALA A 1 83 ? 23.201 8.233 -11.152 1.00 46.69 83 ALA A C 1
ATOM 630 O O . ALA A 1 83 ? 23.157 8.397 -12.366 1.00 46.69 83 ALA A O 1
ATOM 631 N N . GLU A 1 84 ? 24.271 8.619 -10.441 1.00 44.16 84 GLU A N 1
ATOM 632 C CA . GLU A 1 84 ? 25.379 9.346 -11.092 1.00 44.16 84 GLU A CA 1
ATOM 633 C C . GLU A 1 84 ? 26.769 8.700 -10.988 1.00 44.16 84 GLU A C 1
ATOM 635 O O . GLU A 1 84 ? 27.653 9.084 -11.753 1.00 44.16 84 GLU A O 1
ATOM 640 N N . THR A 1 85 ? 27.022 7.733 -10.092 1.00 44.47 85 THR A N 1
ATOM 641 C CA . THR A 1 85 ? 28.426 7.341 -9.800 1.00 44.47 85 THR A CA 1
ATOM 642 C C . THR A 1 85 ? 28.718 5.877 -9.477 1.00 44.47 85 THR A C 1
ATOM 644 O O . THR A 1 85 ? 29.894 5.538 -9.336 1.00 44.47 85 THR A O 1
ATOM 647 N N . SER A 1 86 ? 27.735 4.977 -9.385 1.00 53.03 86 SER A N 1
ATOM 648 C CA . SER A 1 86 ? 28.017 3.601 -8.951 1.00 53.03 86 SER A CA 1
ATOM 649 C C . SER A 1 86 ? 27.612 2.545 -9.972 1.00 53.03 86 SER A C 1
ATOM 651 O O . SER A 1 86 ? 26.468 2.486 -10.400 1.00 53.03 86 SER A O 1
ATOM 653 N N . ALA A 1 87 ? 28.548 1.652 -10.292 1.00 62.09 87 ALA A N 1
ATOM 654 C CA . ALA A 1 87 ? 28.355 0.498 -11.173 1.00 62.09 87 ALA A CA 1
ATOM 655 C C . ALA A 1 87 ? 27.536 -0.650 -10.536 1.00 62.09 87 ALA A C 1
ATOM 657 O O . ALA A 1 87 ? 27.651 -1.789 -10.980 1.00 62.09 87 ALA A O 1
ATOM 658 N N . VAL A 1 88 ? 26.760 -0.373 -9.483 1.00 74.50 88 VAL A N 1
ATOM 659 C CA . VAL A 1 88 ? 25.973 -1.368 -8.738 1.00 74.50 88 VAL A CA 1
ATOM 660 C C . VAL A 1 88 ? 24.493 -1.012 -8.778 1.00 74.50 88 VAL A C 1
ATOM 662 O O . VAL A 1 88 ? 24.124 0.163 -8.807 1.00 74.50 88 VAL A O 1
ATOM 665 N N . SER A 1 89 ? 23.646 -2.031 -8.757 1.00 82.44 89 SER A N 1
ATOM 666 C CA . SER A 1 89 ? 22.194 -1.882 -8.746 1.00 82.44 89 SER A CA 1
ATOM 667 C C . SER A 1 89 ? 21.693 -1.260 -7.436 1.00 82.44 89 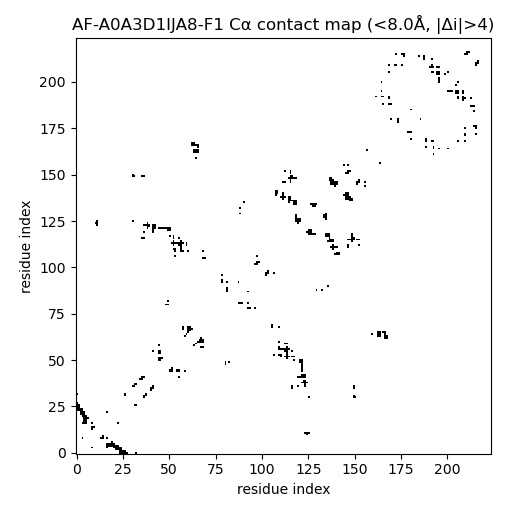SER A C 1
ATOM 669 O O . SER A 1 89 ? 22.341 -1.343 -6.389 1.00 82.44 89 SER A O 1
ATOM 671 N N . LEU A 1 90 ? 20.479 -0.697 -7.452 1.00 81.94 90 LEU A N 1
ATOM 672 C CA . LEU A 1 90 ? 19.819 -0.201 -6.234 1.00 81.94 90 LEU A CA 1
ATOM 673 C C . LEU A 1 90 ? 19.698 -1.292 -5.154 1.00 81.94 90 LEU A C 1
ATOM 675 O O . LEU A 1 90 ? 19.815 -1.000 -3.962 1.00 81.94 90 LEU A O 1
ATOM 679 N N . ARG A 1 91 ? 19.492 -2.547 -5.575 1.00 85.94 91 ARG A N 1
ATOM 680 C CA . ARG A 1 91 ? 19.450 -3.717 -4.693 1.00 85.94 91 ARG A CA 1
ATOM 681 C C . ARG A 1 91 ? 20.784 -3.926 -3.990 1.00 85.94 91 ARG A C 1
ATOM 683 O O . ARG A 1 91 ? 20.811 -3.969 -2.764 1.00 85.94 91 ARG A O 1
ATOM 690 N N . GLU A 1 92 ? 21.873 -3.992 -4.745 1.00 85.25 92 GLU A N 1
ATOM 691 C CA . GLU A 1 92 ? 23.217 -4.180 -4.190 1.00 85.25 92 GLU A CA 1
ATOM 692 C C . GLU A 1 92 ? 23.620 -3.012 -3.282 1.00 85.25 92 GLU A C 1
ATOM 694 O O . GLU A 1 92 ? 24.176 -3.230 -2.206 1.00 85.25 92 GLU A O 1
ATOM 699 N N . ALA A 1 93 ? 23.288 -1.774 -3.660 1.00 83.69 93 ALA A N 1
ATOM 700 C CA . ALA A 1 93 ? 23.532 -0.600 -2.826 1.00 83.69 93 ALA A CA 1
ATOM 701 C C . ALA A 1 93 ? 22.788 -0.687 -1.479 1.00 83.69 93 ALA A C 1
ATOM 703 O O . ALA A 1 93 ? 23.371 -0.419 -0.425 1.00 83.69 93 ALA A O 1
ATOM 704 N N . LEU A 1 94 ? 21.515 -1.101 -1.487 1.00 85.44 94 LEU A N 1
ATOM 705 C CA . LEU A 1 94 ? 20.737 -1.290 -0.260 1.00 85.44 94 LEU A CA 1
ATOM 706 C C . LEU A 1 94 ? 21.264 -2.463 0.578 1.00 85.44 94 LEU A C 1
ATOM 708 O O . LEU A 1 94 ? 21.308 -2.367 1.804 1.00 85.44 94 LEU A O 1
ATOM 712 N N . GLU A 1 95 ? 21.707 -3.547 -0.059 1.00 86.38 95 GLU A N 1
ATOM 713 C CA . GLU A 1 95 ? 22.328 -4.688 0.618 1.00 86.38 95 GLU A CA 1
ATOM 714 C C . GLU A 1 95 ? 23.626 -4.311 1.331 1.00 86.38 95 GLU A C 1
ATOM 716 O O . GLU A 1 95 ? 23.814 -4.682 2.490 1.00 86.38 95 GLU A O 1
ATOM 721 N N . GLN A 1 96 ? 24.475 -3.508 0.688 1.00 84.75 96 GLN A N 1
ATOM 722 C CA . GLN A 1 96 ? 25.681 -2.956 1.308 1.00 84.75 96 GLN A CA 1
ATOM 723 C C . GLN A 1 96 ? 25.332 -2.048 2.493 1.00 84.75 96 GLN A C 1
ATOM 725 O O . GLN A 1 96 ? 25.927 -2.165 3.564 1.00 84.75 96 GLN A O 1
ATOM 730 N N . HIS A 1 97 ? 24.326 -1.182 2.341 1.00 82.06 97 HIS A N 1
ATOM 731 C CA . HIS A 1 97 ? 23.883 -0.277 3.403 1.00 82.06 97 HIS A CA 1
ATOM 732 C C . HIS A 1 97 ? 23.341 -1.018 4.634 1.00 82.06 97 HIS A C 1
ATOM 734 O O . HIS A 1 97 ? 23.630 -0.647 5.774 1.00 82.06 97 HIS A O 1
ATOM 740 N N . ARG A 1 98 ? 22.581 -2.096 4.424 1.00 85.19 98 ARG A N 1
ATOM 741 C CA . ARG A 1 98 ? 21.975 -2.883 5.508 1.00 85.19 98 ARG A CA 1
ATOM 742 C C . ARG A 1 98 ? 22.879 -3.991 6.056 1.00 85.19 98 ARG A C 1
ATOM 744 O O . ARG A 1 98 ? 22.413 -4.779 6.874 1.00 85.19 98 ARG A O 1
ATOM 751 N N . ALA A 1 99 ? 24.145 -4.061 5.637 1.00 83.56 99 ALA A N 1
ATOM 752 C CA . ALA A 1 99 ? 25.092 -5.073 6.111 1.00 83.56 99 ALA A CA 1
ATOM 753 C C . ALA A 1 99 ? 25.370 -4.978 7.625 1.00 83.56 99 ALA A C 1
ATOM 755 O O . ALA A 1 99 ? 25.802 -5.952 8.243 1.00 83.56 99 ALA A O 1
ATOM 756 N N . SER A 1 100 ? 25.102 -3.823 8.246 1.00 81.75 100 SER A N 1
ATOM 757 C CA . SER A 1 100 ? 25.187 -3.673 9.698 1.00 81.75 100 SER A CA 1
ATOM 758 C C . SER A 1 100 ? 24.032 -4.387 10.411 1.00 81.75 100 SER A C 1
ATOM 760 O O . SER A 1 100 ? 22.877 -4.362 9.978 1.00 81.75 100 SER A O 1
ATOM 762 N N . THR A 1 101 ? 24.321 -4.983 11.568 1.00 78.50 101 THR A N 1
ATOM 763 C CA . THR A 1 101 ? 23.306 -5.643 12.407 1.00 78.50 101 THR A CA 1
ATOM 764 C C . THR A 1 101 ? 22.235 -4.676 12.911 1.00 78.50 101 THR A C 1
ATOM 766 O O . THR A 1 101 ? 21.091 -5.077 13.101 1.00 78.50 101 THR A O 1
ATOM 769 N N . ALA A 1 102 ? 22.579 -3.399 13.097 1.00 81.75 102 ALA A N 1
ATOM 770 C CA . ALA A 1 102 ? 21.635 -2.368 13.518 1.00 81.75 102 ALA A CA 1
ATOM 771 C C . ALA A 1 102 ? 20.553 -2.094 12.457 1.00 81.75 102 ALA A C 1
ATOM 773 O O . ALA A 1 102 ? 19.390 -1.891 12.803 1.00 81.75 102 ALA A O 1
ATOM 774 N N . CYS A 1 103 ? 20.914 -2.129 11.170 1.00 83.19 103 CYS A N 1
ATOM 775 C CA . CYS A 1 103 ? 19.980 -1.870 10.075 1.00 83.19 103 CYS A CA 1
ATOM 776 C C . CYS A 1 103 ? 19.211 -3.135 9.664 1.00 83.19 103 CYS A C 1
ATOM 778 O O . CYS A 1 103 ? 18.002 -3.077 9.420 1.00 83.19 103 CYS A O 1
ATOM 780 N N . SER A 1 104 ? 19.876 -4.294 9.622 1.00 85.38 104 SER A N 1
ATOM 781 C CA . SER A 1 104 ? 19.303 -5.521 9.053 1.00 85.38 104 SER A CA 1
ATOM 782 C C . SER A 1 104 ? 18.034 -6.007 9.762 1.00 85.38 104 SER A C 1
ATOM 784 O O . SER A 1 104 ? 17.145 -6.546 9.107 1.00 85.38 104 SER A O 1
ATOM 786 N N . VAL A 1 105 ? 17.888 -5.760 11.070 1.00 85.56 105 VAL A N 1
ATOM 787 C CA . VAL A 1 105 ? 16.731 -6.216 11.866 1.00 85.56 105 VAL A CA 1
ATOM 788 C C . VAL A 1 105 ? 15.410 -5.639 11.353 1.00 85.56 105 VAL A C 1
ATOM 790 O O . VAL A 1 105 ? 14.435 -6.375 11.184 1.00 85.56 105 VAL A O 1
ATOM 793 N N . CYS A 1 106 ? 15.360 -4.331 11.093 1.00 85.00 106 CYS A N 1
ATOM 794 C CA . CYS A 1 106 ? 14.143 -3.692 10.587 1.00 85.00 106 CYS A CA 1
ATOM 795 C C . CYS A 1 106 ? 13.982 -3.936 9.082 1.00 85.00 106 CYS A C 1
ATOM 797 O O . CYS A 1 106 ? 12.884 -4.244 8.612 1.00 85.00 106 CYS A O 1
ATOM 799 N N . HIS A 1 107 ? 15.089 -3.873 8.339 1.00 90.38 107 HIS A N 1
ATOM 800 C CA . HIS A 1 107 ? 15.115 -4.073 6.893 1.00 90.38 107 HIS A CA 1
ATOM 801 C C . HIS A 1 107 ? 14.684 -5.483 6.465 1.00 90.38 107 HIS A C 1
ATOM 803 O O . HIS A 1 107 ? 14.020 -5.626 5.441 1.00 90.38 107 HIS A O 1
ATOM 809 N N . ALA A 1 108 ? 14.929 -6.514 7.281 1.00 89.75 108 ALA A N 1
ATOM 810 C CA . ALA A 1 108 ? 14.493 -7.885 7.000 1.00 89.75 108 ALA A CA 1
ATOM 811 C C . ALA A 1 108 ? 12.968 -8.028 6.831 1.00 89.75 108 ALA A C 1
ATOM 813 O O . ALA A 1 108 ? 12.505 -8.924 6.132 1.00 89.75 108 ALA A O 1
ATOM 814 N N . ARG A 1 109 ? 12.169 -7.154 7.458 1.00 90.56 109 ARG A N 1
ATOM 815 C CA . ARG A 1 109 ? 10.700 -7.136 7.304 1.00 90.56 109 ARG A CA 1
ATOM 816 C C . ARG A 1 109 ? 10.223 -6.176 6.223 1.00 90.56 109 ARG A C 1
ATOM 818 O O . ARG A 1 109 ? 9.111 -6.322 5.727 1.00 90.56 109 ARG A O 1
ATOM 825 N N . LEU A 1 110 ? 11.033 -5.171 5.925 1.00 91.00 110 LEU A N 1
ATOM 826 C CA . LEU A 1 110 ? 10.647 -4.025 5.123 1.00 91.00 110 LEU A CA 1
ATOM 827 C C . LEU A 1 110 ? 11.035 -4.217 3.656 1.00 91.00 110 LEU A C 1
ATOM 829 O O . LEU A 1 110 ? 10.193 -4.067 2.771 1.00 91.00 110 LEU A O 1
ATOM 833 N N . ASP A 1 111 ? 12.289 -4.586 3.406 1.00 93.75 111 ASP A N 1
ATOM 834 C CA . ASP A 1 111 ? 12.853 -4.636 2.061 1.00 93.75 111 ASP A CA 1
ATOM 835 C C . ASP A 1 111 ? 12.152 -5.658 1.164 1.00 93.75 111 ASP A C 1
ATOM 837 O O . ASP A 1 111 ? 11.828 -5.286 0.041 1.00 93.75 111 ASP A O 1
ATOM 841 N N . PRO A 1 112 ? 11.821 -6.890 1.616 1.00 96.00 112 PRO A N 1
ATOM 842 C CA . PRO A 1 112 ? 11.118 -7.852 0.764 1.00 96.00 112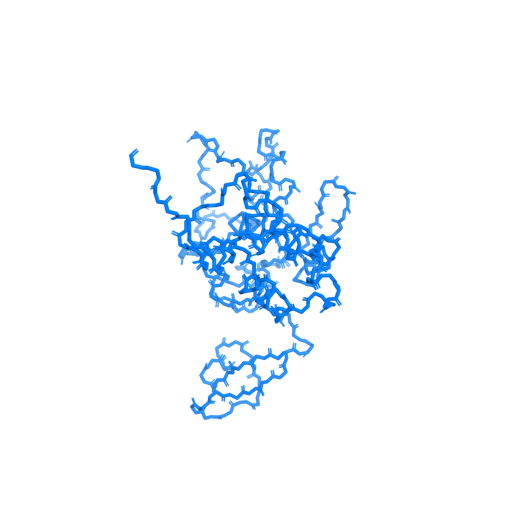 PRO A CA 1
ATOM 843 C C . PRO A 1 112 ? 9.785 -7.319 0.221 1.00 96.00 112 PRO A C 1
ATOM 845 O O . PRO A 1 112 ? 9.427 -7.586 -0.921 1.00 96.00 112 PRO A O 1
ATOM 848 N N . LEU A 1 113 ? 9.064 -6.528 1.024 1.00 96.88 113 LEU A N 1
ATOM 849 C CA . LEU A 1 113 ? 7.787 -5.930 0.626 1.00 96.88 113 LEU A CA 1
ATOM 850 C C . LEU A 1 113 ? 7.982 -4.782 -0.374 1.00 96.88 113 LEU A C 1
ATOM 852 O O . LEU A 1 113 ? 7.144 -4.575 -1.247 1.00 96.88 113 LEU A O 1
ATOM 856 N N . GLY A 1 114 ? 9.077 -4.032 -0.237 1.00 96.12 114 GLY A N 1
ATOM 857 C CA . GLY A 1 114 ? 9.449 -2.958 -1.154 1.00 96.12 114 GLY A CA 1
ATOM 858 C C . GLY A 1 114 ? 9.987 -3.463 -2.488 1.00 96.12 114 GLY A C 1
ATOM 859 O O . GLY A 1 114 ? 9.572 -2.982 -3.540 1.00 96.12 114 GLY A O 1
ATOM 860 N N . PHE A 1 115 ? 10.873 -4.459 -2.444 1.00 96.25 115 PHE A N 1
ATOM 861 C CA . PHE A 1 115 ? 11.464 -5.115 -3.609 1.00 96.25 115 PHE A CA 1
ATOM 862 C C . PHE A 1 115 ? 10.414 -5.674 -4.555 1.00 96.25 115 PHE A C 1
ATOM 864 O O . PHE A 1 115 ? 10.522 -5.465 -5.759 1.00 96.25 115 PHE A O 1
ATOM 871 N N . ALA A 1 116 ? 9.350 -6.255 -4.006 1.00 97.00 116 ALA A N 1
ATOM 872 C CA . ALA A 1 116 ? 8.205 -6.751 -4.759 1.00 97.00 116 ALA A CA 1
ATOM 873 C C . ALA A 1 116 ? 7.538 -5.708 -5.678 1.00 97.00 116 ALA A C 1
ATOM 875 O O . ALA A 1 116 ? 6.746 -6.066 -6.546 1.00 97.00 116 ALA A O 1
ATOM 876 N N . LEU A 1 117 ? 7.817 -4.415 -5.492 1.00 97.12 117 LEU A N 1
ATOM 877 C CA . LEU A 1 117 ? 7.283 -3.327 -6.309 1.00 97.12 117 LEU A CA 1
ATOM 878 C C . LEU A 1 117 ? 8.332 -2.690 -7.234 1.00 97.12 117 LEU A C 1
ATOM 880 O O . LEU A 1 117 ? 7.972 -1.831 -8.038 1.00 97.12 117 LEU A O 1
ATOM 884 N N . GLU A 1 118 ? 9.601 -3.104 -7.187 1.00 95.19 118 GLU A N 1
ATOM 885 C CA . GLU A 1 118 ? 10.685 -2.474 -7.960 1.00 95.19 118 GLU A CA 1
ATOM 886 C C . GLU A 1 118 ? 10.590 -2.676 -9.471 1.00 95.19 118 GLU A C 1
ATOM 888 O O . GLU A 1 118 ? 11.122 -1.854 -10.224 1.00 95.19 118 GLU A O 1
ATOM 893 N N . GLY A 1 119 ? 9.796 -3.654 -9.916 1.00 95.62 119 GLY A N 1
ATOM 894 C CA . GLY A 1 119 ? 9.344 -3.763 -11.303 1.00 95.62 119 GLY A CA 1
ATOM 895 C C . GLY A 1 119 ? 8.531 -2.552 -11.790 1.00 95.62 119 GLY A C 1
ATOM 896 O O . GLY A 1 119 ? 8.194 -2.478 -12.966 1.00 95.62 119 GLY A O 1
ATOM 897 N N . PHE A 1 120 ? 8.218 -1.578 -10.929 1.00 96.31 120 PHE A N 1
ATOM 898 C CA . PHE A 1 120 ? 7.636 -0.296 -11.312 1.00 96.31 120 PHE A CA 1
ATOM 899 C C . PHE A 1 120 ? 8.567 0.884 -11.033 1.00 96.31 120 PHE A C 1
ATOM 901 O O . PHE A 1 120 ? 9.092 1.021 -9.925 1.00 96.31 120 PHE A O 1
ATOM 908 N N . ASP A 1 121 ? 8.686 1.791 -12.004 1.00 94.44 121 ASP A N 1
ATOM 909 C CA . ASP A 1 121 ? 9.380 3.070 -11.830 1.00 94.44 121 ASP A CA 1
ATOM 910 C C . ASP A 1 121 ? 8.616 4.030 -10.891 1.00 94.44 121 ASP A C 1
ATOM 912 O O . ASP A 1 121 ? 7.528 3.723 -10.390 1.00 94.44 121 ASP A O 1
ATOM 916 N N . ALA A 1 122 ? 9.189 5.209 -10.632 1.00 94.19 122 ALA A N 1
ATOM 917 C CA . ALA A 1 122 ? 8.623 6.189 -9.704 1.00 94.19 122 ALA A CA 1
ATOM 918 C C . ALA A 1 122 ? 7.230 6.706 -10.114 1.00 94.19 122 ALA A C 1
ATOM 920 O O . ALA A 1 122 ? 6.453 7.113 -9.261 1.00 94.19 122 ALA A O 1
ATOM 921 N N . VAL A 1 123 ? 6.871 6.668 -11.400 1.00 94.31 123 VAL A N 1
ATOM 922 C CA . VAL A 1 123 ? 5.553 7.108 -11.904 1.00 94.31 123 VAL A CA 1
ATOM 923 C C . VAL A 1 123 ? 4.614 5.932 -12.201 1.00 94.31 123 VAL A C 1
ATOM 925 O O . VAL A 1 123 ? 3.493 6.104 -12.696 1.00 94.31 123 VAL A O 1
ATOM 928 N N . GLY A 1 124 ? 5.055 4.724 -11.857 1.00 95.00 124 GLY A N 1
ATOM 929 C CA . GLY A 1 124 ? 4.304 3.488 -11.940 1.00 95.00 124 GLY A CA 1
ATOM 930 C C . GLY A 1 124 ? 4.288 2.834 -13.315 1.00 95.00 124 GLY A C 1
ATOM 931 O O . GLY A 1 124 ? 3.363 2.071 -13.589 1.00 95.00 124 GLY A O 1
ATOM 932 N N . ARG A 1 125 ? 5.249 3.104 -14.203 1.00 94.81 125 ARG A N 1
ATOM 933 C CA . ARG A 1 125 ? 5.451 2.315 -15.433 1.00 94.81 125 ARG A CA 1
ATOM 934 C C . ARG A 1 125 ? 6.178 1.020 -15.098 1.00 94.81 125 ARG A C 1
ATOM 936 O O . ARG A 1 125 ? 7.079 1.015 -14.267 1.00 94.81 125 ARG A O 1
ATOM 943 N N . PHE A 1 126 ? 5.753 -0.072 -15.725 1.00 95.00 126 PHE A N 1
ATOM 944 C CA . PHE A 1 126 ? 6.387 -1.370 -15.521 1.00 95.00 126 PHE A CA 1
ATOM 945 C C . PHE A 1 126 ? 7.725 -1.431 -16.270 1.00 95.00 126 PHE A C 1
ATOM 947 O O . PHE A 1 126 ? 7.837 -0.902 -17.376 1.00 95.00 126 PHE A O 1
ATOM 954 N N . ARG A 1 127 ? 8.723 -2.069 -15.664 1.00 94.38 127 ARG A N 1
ATOM 955 C CA . ARG A 1 127 ? 10.092 -2.204 -16.162 1.00 94.38 127 ARG A CA 1
ATOM 956 C C . ARG A 1 127 ? 10.699 -3.517 -15.670 1.00 94.38 127 ARG A C 1
ATOM 958 O O . ARG A 1 127 ? 10.375 -3.995 -14.589 1.00 94.38 127 ARG A O 1
ATOM 965 N N . THR A 1 128 ? 11.608 -4.073 -16.460 1.00 93.56 128 THR A N 1
ATOM 966 C CA . THR A 1 128 ? 12.374 -5.286 -16.118 1.00 93.56 128 THR A CA 1
ATOM 967 C C . THR A 1 128 ? 13.865 -5.007 -15.944 1.00 93.56 128 THR A C 1
ATOM 969 O O . THR A 1 128 ? 14.614 -5.893 -15.541 1.00 93.56 128 THR A O 1
ATOM 972 N N . ALA A 1 129 ? 14.303 -3.787 -16.257 1.00 91.06 129 ALA A N 1
ATOM 973 C CA . ALA A 1 129 ? 15.672 -3.331 -16.100 1.00 91.06 129 ALA A CA 1
ATOM 974 C C . ALA A 1 129 ? 15.706 -1.856 -15.676 1.00 91.06 129 ALA A C 1
ATOM 976 O O . ALA A 1 129 ? 14.775 -1.101 -15.974 1.00 91.06 129 ALA A O 1
ATOM 977 N N . ASP A 1 130 ? 16.783 -1.472 -15.001 1.00 85.31 130 ASP A N 1
ATOM 978 C CA . ASP A 1 130 ? 17.110 -0.110 -14.587 1.00 85.31 130 ASP A CA 1
ATOM 979 C C . ASP A 1 130 ? 18.579 0.168 -14.896 1.00 85.31 130 ASP A C 1
ATOM 981 O O . ASP A 1 130 ? 19.429 -0.647 -14.545 1.00 85.31 130 ASP A O 1
ATOM 985 N N . ASP A 1 131 ? 18.874 1.251 -15.616 1.00 83.44 131 ASP A N 1
ATOM 986 C CA . ASP A 1 131 ? 20.234 1.605 -16.060 1.00 83.44 131 ASP A CA 1
ATOM 987 C C . ASP A 1 131 ? 21.037 0.429 -16.662 1.00 83.44 131 ASP A C 1
ATOM 989 O O . ASP A 1 131 ? 22.237 0.263 -16.452 1.00 83.44 131 ASP A O 1
ATOM 993 N N . GLY A 1 132 ? 20.352 -0.420 -17.436 1.00 83.31 132 GLY A N 1
ATOM 994 C CA . GLY A 1 132 ? 20.943 -1.588 -18.100 1.00 83.31 132 GLY A CA 1
ATOM 995 C C . GLY A 1 132 ? 21.116 -2.827 -17.212 1.00 83.31 132 GLY A C 1
ATOM 996 O O . GLY A 1 132 ? 21.516 -3.873 -17.721 1.00 83.31 132 GLY A O 1
ATOM 997 N N . MET A 1 133 ? 20.770 -2.754 -15.926 1.00 86.44 133 MET A N 1
ATOM 998 C CA . MET A 1 133 ? 20.787 -3.884 -14.996 1.00 86.44 133 MET A CA 1
ATOM 999 C C . MET A 1 133 ? 19.394 -4.494 -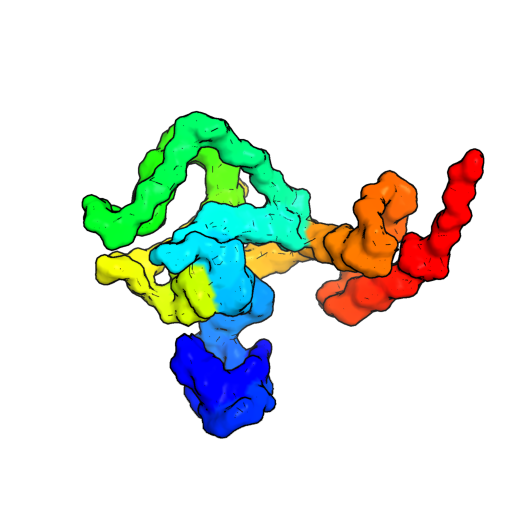14.858 1.00 86.44 133 MET A C 1
ATOM 1001 O O . MET A 1 133 ? 18.402 -3.778 -14.748 1.00 86.44 133 MET A O 1
ATOM 1005 N N . SER A 1 134 ? 19.297 -5.823 -14.845 1.00 92.00 134 SER A N 1
ATOM 1006 C CA . SER A 1 134 ? 18.026 -6.513 -14.604 1.00 92.00 134 SER A CA 1
ATOM 1007 C C . SER A 1 134 ? 17.497 -6.228 -13.200 1.00 92.00 134 SER A C 1
ATOM 1009 O O . SER A 1 134 ? 18.252 -6.278 -12.228 1.00 92.00 134 SER A O 1
ATOM 1011 N N . ILE A 1 135 ? 16.192 -6.000 -13.088 1.00 92.88 135 ILE A N 1
ATOM 1012 C CA . ILE A 1 135 ? 15.529 -5.826 -11.798 1.00 92.88 135 ILE A CA 1
ATOM 1013 C C . ILE A 1 135 ? 15.247 -7.200 -11.200 1.00 92.88 135 ILE A C 1
ATOM 1015 O O . ILE A 1 135 ? 14.554 -8.017 -11.799 1.00 92.88 135 ILE A O 1
ATOM 1019 N N . ASP A 1 136 ? 15.758 -7.416 -9.996 1.00 93.44 136 ASP A N 1
ATOM 1020 C CA . ASP A 1 136 ? 15.307 -8.480 -9.110 1.00 93.44 136 ASP A CA 1
ATOM 1021 C C . ASP A 1 136 ? 14.246 -7.891 -8.170 1.00 93.44 136 ASP A C 1
ATOM 1023 O O . ASP A 1 136 ? 14.555 -7.003 -7.369 1.00 93.44 136 ASP A O 1
ATOM 1027 N N . ASP A 1 137 ? 13.001 -8.352 -8.284 1.00 95.19 137 ASP A N 1
ATOM 1028 C CA . ASP A 1 137 ? 11.857 -7.973 -7.444 1.00 95.19 137 ASP A CA 1
ATOM 1029 C C . ASP A 1 137 ? 11.491 -9.058 -6.412 1.00 95.19 137 ASP A C 1
ATOM 1031 O O . ASP A 1 137 ? 10.410 -9.029 -5.818 1.00 95.19 137 ASP A O 1
ATOM 1035 N N . SER A 1 138 ? 12.404 -10.002 -6.163 1.00 96.31 138 SER A N 1
ATOM 1036 C CA . SER A 1 138 ? 12.226 -11.069 -5.181 1.00 96.31 138 SER A CA 1
ATOM 1037 C C . SER A 1 138 ? 12.734 -10.695 -3.784 1.00 96.31 138 SER A C 1
ATOM 1039 O O . SER A 1 138 ? 13.597 -9.829 -3.585 1.00 96.31 138 SER A O 1
ATOM 1041 N N . GLY A 1 139 ? 12.203 -11.369 -2.770 1.00 94.62 139 GLY A N 1
ATOM 1042 C CA . GLY A 1 139 ? 12.633 -11.229 -1.385 1.00 94.62 139 GLY A CA 1
ATOM 1043 C C . GLY A 1 139 ? 12.092 -12.339 -0.493 1.00 94.62 139 GLY A C 1
ATOM 1044 O O . GLY A 1 139 ? 11.282 -13.163 -0.914 1.00 94.62 139 GLY A O 1
ATOM 1045 N N . ALA A 1 140 ? 12.538 -12.357 0.761 1.00 96.12 140 ALA A N 1
ATOM 1046 C CA . ALA A 1 140 ? 12.037 -13.281 1.769 1.00 96.12 140 ALA A CA 1
ATOM 1047 C C . ALA A 1 140 ? 11.844 -12.568 3.108 1.00 96.12 140 ALA A C 1
ATOM 1049 O O . ALA A 1 140 ? 12.731 -11.842 3.561 1.00 96.12 140 ALA A O 1
ATOM 1050 N N . LEU A 1 141 ? 10.686 -12.779 3.732 1.00 95.31 141 LEU A N 1
ATOM 1051 C CA . LEU A 1 141 ? 10.405 -12.329 5.093 1.00 95.31 141 LEU A CA 1
ATOM 1052 C C . LEU A 1 141 ? 11.232 -13.134 6.116 1.00 95.31 141 LEU A C 1
ATOM 1054 O O . LEU A 1 141 ? 11.743 -14.205 5.785 1.00 95.31 141 LEU A O 1
ATOM 1058 N N . PRO A 1 142 ? 11.355 -12.670 7.378 1.00 93.12 142 PRO A N 1
ATOM 1059 C CA . PRO A 1 142 ? 12.182 -13.346 8.385 1.00 93.12 142 PRO A CA 1
ATOM 1060 C C . PRO A 1 142 ? 11.758 -14.782 8.717 1.00 93.12 142 PRO A C 1
ATOM 1062 O O . PRO A 1 142 ? 12.559 -15.549 9.239 1.00 93.12 142 PRO A O 1
ATOM 1065 N N . ASP A 1 143 ? 10.505 -15.137 8.441 1.00 93.75 143 ASP A N 1
ATOM 1066 C CA . ASP A 1 143 ? 9.968 -16.491 8.602 1.00 93.75 143 ASP A CA 1
ATOM 1067 C C . ASP A 1 143 ? 10.237 -17.401 7.386 1.00 93.75 143 ASP A C 1
ATOM 1069 O O . ASP A 1 143 ? 9.826 -18.559 7.378 1.00 93.75 143 ASP A O 1
ATOM 1073 N N . GLY A 1 144 ? 10.933 -16.892 6.365 1.00 94.94 144 GLY A N 1
ATOM 1074 C CA . GLY A 1 144 ? 11.236 -17.595 5.121 1.00 94.94 144 GLY A CA 1
ATOM 1075 C C . GLY A 1 144 ? 10.161 -17.466 4.039 1.00 94.94 144 GLY A C 1
ATOM 1076 O O . GLY A 1 144 ? 10.355 -17.993 2.943 1.00 94.94 144 GLY A O 1
ATOM 1077 N N . THR A 1 145 ? 9.052 -16.762 4.293 1.00 96.31 145 THR A N 1
ATOM 1078 C CA . THR A 1 145 ? 8.006 -16.541 3.284 1.00 96.31 145 THR A CA 1
ATOM 1079 C C . THR A 1 145 ? 8.571 -15.759 2.103 1.00 96.31 145 THR A C 1
ATOM 1081 O O . THR A 1 145 ? 9.046 -14.633 2.269 1.00 96.31 145 THR A O 1
ATOM 1084 N N . ARG A 1 146 ? 8.503 -16.340 0.901 1.00 97.38 146 ARG A N 1
ATOM 1085 C CA . ARG A 1 146 ? 8.938 -15.681 -0.335 1.00 97.38 146 ARG A CA 1
ATOM 1086 C C . ARG A 1 146 ? 7.966 -14.584 -0.757 1.00 97.38 146 ARG A C 1
ATOM 1088 O O . ARG A 1 146 ? 6.753 -14.739 -0.639 1.00 97.38 146 ARG A O 1
ATOM 1095 N N . VAL A 1 147 ? 8.516 -13.501 -1.293 1.00 97.50 147 VAL A N 1
ATOM 1096 C CA . VAL A 1 147 ? 7.777 -12.377 -1.866 1.00 97.50 147 VAL A CA 1
ATOM 1097 C C . VAL A 1 147 ? 8.345 -12.117 -3.254 1.00 97.50 147 VAL A C 1
ATOM 1099 O O . VAL A 1 147 ? 9.383 -11.480 -3.386 1.00 97.50 147 VAL A O 1
ATOM 1102 N N . ASP A 1 148 ? 7.690 -12.664 -4.275 1.00 95.94 148 ASP A N 1
ATOM 1103 C CA . ASP A 1 148 ? 8.137 -12.578 -5.666 1.00 95.94 148 ASP A CA 1
ATOM 1104 C C . ASP A 1 148 ? 7.206 -11.626 -6.442 1.00 95.94 148 ASP A C 1
ATOM 1106 O O . ASP A 1 148 ? 6.072 -11.972 -6.812 1.00 95.94 148 ASP A O 1
ATOM 1110 N N . GLY A 1 149 ? 7.666 -10.383 -6.615 1.00 95.75 149 GLY A N 1
ATOM 1111 C CA . GLY A 1 149 ? 6.936 -9.332 -7.316 1.00 95.75 149 GLY A CA 1
ATOM 1112 C C . GLY A 1 149 ? 5.571 -8.965 -6.699 1.00 95.75 149 GLY A C 1
ATOM 1113 O O . GLY A 1 149 ? 5.213 -9.385 -5.588 1.00 95.75 149 GLY A O 1
ATOM 1114 N N . PRO A 1 150 ? 4.737 -8.202 -7.430 1.00 95.88 150 PRO A N 1
ATOM 1115 C CA . PRO A 1 150 ? 3.471 -7.686 -6.903 1.00 95.88 150 PRO A CA 1
ATOM 1116 C C . PRO A 1 150 ? 2.472 -8.788 -6.529 1.00 95.88 150 PRO A C 1
ATOM 1118 O O . PRO A 1 150 ? 1.639 -8.610 -5.638 1.00 95.88 150 PRO A O 1
ATOM 1121 N N . SER A 1 151 ? 2.546 -9.930 -7.217 1.00 94.56 151 SER A N 1
ATOM 1122 C CA . SER A 1 151 ? 1.687 -11.083 -6.950 1.00 94.56 151 SER A CA 1
ATOM 1123 C C . SER A 1 151 ? 2.034 -11.764 -5.625 1.00 94.56 151 SER A C 1
ATOM 1125 O O . SER A 1 151 ? 1.134 -11.951 -4.809 1.00 94.56 151 SER A O 1
ATOM 1127 N N . GLY A 1 152 ? 3.320 -12.010 -5.346 1.00 96.25 152 GLY A N 1
ATOM 1128 C CA . GLY A 1 152 ? 3.760 -12.552 -4.061 1.00 96.25 152 GLY A CA 1
ATOM 1129 C C . GLY A 1 152 ? 3.443 -11.611 -2.899 1.00 96.25 152 GLY A C 1
ATOM 1130 O O . GLY A 1 152 ? 2.963 -12.052 -1.855 1.00 96.25 152 GLY A O 1
ATOM 1131 N N . LEU A 1 153 ? 3.603 -10.296 -3.092 1.00 97.31 153 LEU A N 1
ATOM 1132 C CA . LEU A 1 153 ? 3.208 -9.304 -2.086 1.00 97.31 153 LEU A CA 1
ATOM 1133 C C . LEU A 1 153 ? 1.707 -9.356 -1.777 1.00 97.31 153 LEU A C 1
ATOM 1135 O O . LEU A 1 153 ? 1.307 -9.315 -0.612 1.00 97.31 153 LEU A O 1
ATOM 1139 N N . ARG A 1 154 ? 0.860 -9.464 -2.806 1.00 96.00 154 ARG A N 1
ATOM 1140 C CA . ARG A 1 154 ? -0.584 -9.641 -2.615 1.00 96.00 154 ARG A CA 1
ATOM 1141 C C . ARG A 1 154 ? -0.873 -10.899 -1.798 1.00 96.00 154 ARG A C 1
ATOM 1143 O O . ARG A 1 154 ? -1.696 -10.838 -0.888 1.00 96.00 154 ARG A O 1
ATOM 1150 N N . ASP A 1 155 ? -0.205 -12.006 -2.092 1.00 96.44 155 ASP A N 1
ATOM 1151 C CA . ASP A 1 155 ? -0.454 -13.281 -1.421 1.00 96.44 155 ASP A CA 1
ATOM 1152 C C . ASP A 1 155 ? -0.045 -13.225 0.065 1.00 96.44 155 ASP A C 1
ATOM 1154 O O . ASP A 1 155 ? -0.804 -13.675 0.927 1.00 96.44 155 ASP A O 1
ATOM 1158 N N . VAL A 1 156 ? 1.063 -12.545 0.396 1.00 97.25 156 VAL A N 1
ATOM 1159 C CA . VAL A 1 156 ? 1.446 -12.223 1.788 1.00 97.25 156 VAL A CA 1
ATOM 1160 C C . VAL A 1 156 ? 0.352 -11.427 2.503 1.00 97.25 156 VAL A C 1
ATOM 1162 O O . VAL A 1 156 ? -0.018 -11.743 3.636 1.00 97.25 156 VAL A O 1
ATOM 1165 N N . LEU A 1 157 ? -0.196 -10.393 1.860 1.00 96.94 157 LEU A N 1
ATOM 1166 C CA . LEU A 1 157 ? -1.248 -9.567 2.460 1.00 96.94 157 LEU A CA 1
ATOM 1167 C C . LEU A 1 157 ? -2.565 -10.333 2.632 1.00 96.94 157 LEU A C 1
ATOM 1169 O O . LEU A 1 157 ? -3.264 -10.127 3.620 1.00 96.94 157 LEU A O 1
ATOM 1173 N N . LEU A 1 158 ? -2.894 -11.247 1.716 1.00 96.00 158 LEU A N 1
ATOM 1174 C CA . LEU A 1 158 ? -4.064 -12.123 1.837 1.00 96.00 158 LEU A CA 1
ATOM 1175 C C . LEU A 1 158 ? -3.904 -13.148 2.969 1.00 96.00 158 LEU A C 1
ATOM 1177 O O . LEU A 1 158 ? -4.869 -13.430 3.692 1.00 96.00 158 LEU A O 1
ATOM 1181 N N . ALA A 1 159 ? -2.690 -13.664 3.175 1.00 96.75 159 ALA A N 1
ATOM 1182 C CA . ALA A 1 159 ? -2.371 -14.500 4.330 1.00 96.75 159 ALA A CA 1
ATOM 1183 C C . ALA A 1 159 ? -2.534 -13.722 5.649 1.00 96.75 159 ALA A C 1
ATOM 1185 O O . ALA A 1 159 ? -3.022 -14.272 6.635 1.00 96.75 159 ALA A O 1
ATOM 1186 N N . ARG A 1 160 ? -2.231 -12.418 5.638 1.00 96.06 160 ARG A N 1
ATOM 1187 C CA . ARG A 1 160 ? -2.352 -11.492 6.779 1.00 96.06 160 ARG A CA 1
ATOM 1188 C C . ARG A 1 160 ? -3.615 -10.624 6.741 1.00 96.06 160 ARG A C 1
ATOM 1190 O O . ARG A 1 160 ? -3.669 -9.561 7.355 1.00 96.06 160 ARG A O 1
ATOM 1197 N N . ARG A 1 161 ? -4.673 -11.076 6.056 1.00 95.88 161 ARG A N 1
ATOM 1198 C CA . ARG A 1 161 ? -5.901 -10.286 5.814 1.00 95.88 161 ARG A CA 1
ATOM 1199 C C . ARG A 1 161 ? -6.566 -9.728 7.074 1.00 95.88 161 ARG A C 1
ATOM 1201 O O . ARG A 1 161 ? -7.207 -8.688 7.000 1.00 95.88 161 ARG A O 1
ATOM 1208 N N . VAL A 1 162 ? -6.424 -10.396 8.221 1.00 95.12 162 VAL A N 1
ATOM 1209 C CA . VAL A 1 162 ? -6.961 -9.908 9.504 1.00 95.12 162 VAL A CA 1
ATOM 1210 C C . VAL A 1 162 ? -6.300 -8.585 9.893 1.00 95.12 162 VAL A C 1
ATOM 1212 O O . VAL A 1 162 ? -7.002 -7.633 10.221 1.00 95.12 162 VAL A O 1
ATOM 1215 N N . GLU A 1 163 ? -4.975 -8.502 9.779 1.00 96.44 163 GLU A N 1
ATOM 1216 C CA . GLU A 1 163 ? -4.196 -7.292 10.064 1.00 96.44 163 GLU A CA 1
ATOM 1217 C C . GLU A 1 163 ? -4.513 -6.183 9.058 1.00 96.44 163 GLU A C 1
ATOM 1219 O O . GLU A 1 163 ? -4.655 -5.021 9.439 1.00 96.44 163 GLU A O 1
ATOM 1224 N N . VAL A 1 164 ? -4.716 -6.556 7.789 1.00 97.00 164 VAL A N 1
ATOM 1225 C CA . VAL A 1 164 ? -5.136 -5.627 6.731 1.00 97.00 164 VAL A CA 1
ATOM 1226 C C . VAL A 1 164 ? -6.492 -5.008 7.026 1.00 97.00 164 VAL A C 1
ATOM 1228 O O . VAL A 1 164 ? -6.640 -3.787 6.973 1.00 97.00 164 VAL A O 1
ATOM 1231 N N . VAL A 1 165 ? -7.485 -5.827 7.373 1.00 97.00 165 VAL A N 1
ATOM 1232 C CA . VAL A 1 165 ? -8.818 -5.332 7.730 1.00 97.00 165 VAL A CA 1
ATOM 1233 C C . VAL A 1 165 ? -8.768 -4.472 8.982 1.00 97.00 165 VAL A C 1
ATOM 1235 O O . VAL A 1 165 ? -9.413 -3.431 9.011 1.00 97.00 165 VAL A O 1
ATOM 1238 N N . GLU A 1 166 ? -8.024 -4.887 10.006 1.00 95.94 166 GLU A N 1
ATOM 1239 C CA . GLU A 1 166 ? -7.931 -4.148 11.265 1.00 95.94 166 GLU A CA 1
ATOM 1240 C C . GLU A 1 166 ? -7.302 -2.766 11.056 1.00 95.94 166 GLU A C 1
ATOM 1242 O O . GLU A 1 166 ? -7.896 -1.759 11.441 1.00 95.94 166 GLU A O 1
ATOM 1247 N N . THR A 1 167 ? -6.182 -2.708 10.333 1.00 97.31 167 THR A N 1
ATOM 1248 C CA . THR A 1 167 ? -5.491 -1.456 9.990 1.00 97.31 167 THR A CA 1
ATOM 1249 C C . THR A 1 167 ? -6.374 -0.539 9.148 1.00 97.31 167 THR A C 1
ATOM 1251 O O . THR A 1 167 ? -6.461 0.666 9.400 1.00 97.31 167 THR A O 1
ATOM 1254 N N . LEU A 1 168 ? -7.056 -1.097 8.144 1.00 96.69 168 LEU A N 1
ATOM 1255 C CA . LEU A 1 168 ? -7.930 -0.320 7.275 1.00 96.69 168 LEU A CA 1
ATOM 1256 C C . LEU A 1 168 ? -9.164 0.189 8.030 1.00 96.69 168 LEU A C 1
ATOM 1258 O O . LEU A 1 168 ? -9.538 1.347 7.858 1.00 96.69 168 LEU A O 1
ATOM 1262 N N . ALA A 1 169 ? -9.772 -0.636 8.885 1.00 97.56 169 ALA A N 1
ATOM 1263 C CA . ALA A 1 169 ? -10.906 -0.241 9.714 1.00 97.56 169 ALA A CA 1
ATOM 1264 C C . ALA A 1 169 ? -10.531 0.868 10.697 1.00 97.56 169 ALA A C 1
ATOM 1266 O O . ALA A 1 169 ? -11.282 1.830 10.831 1.00 97.56 169 ALA A O 1
ATOM 1267 N N . GLU A 1 170 ? -9.360 0.782 11.329 1.00 97.19 170 GLU A N 1
ATOM 1268 C CA . GLU A 1 170 ? -8.851 1.824 12.219 1.00 97.19 170 GLU A CA 1
ATOM 1269 C C . GLU A 1 170 ? -8.673 3.164 11.494 1.00 97.19 170 GLU A C 1
ATOM 1271 O O . GLU A 1 170 ? -9.207 4.189 11.933 1.00 97.19 170 GLU A O 1
ATOM 1276 N N . LYS A 1 171 ? -7.974 3.161 10.353 1.00 97.12 171 LYS A N 1
ATOM 1277 C CA . LYS A 1 171 ? -7.718 4.380 9.570 1.00 97.12 171 LYS A CA 1
ATOM 1278 C C . LYS A 1 171 ? -9.008 4.982 9.016 1.00 97.12 171 LYS A C 1
ATOM 1280 O O . LYS A 1 171 ? -9.199 6.196 9.078 1.00 97.12 171 LYS A O 1
ATOM 1285 N N . LEU A 1 172 ? -9.906 4.147 8.497 1.00 97.19 172 LEU A N 1
ATOM 1286 C CA . LEU A 1 172 ? -11.143 4.612 7.879 1.00 97.19 172 LEU A CA 1
ATOM 1287 C C . LEU A 1 172 ? -12.158 5.091 8.926 1.00 97.19 172 LEU A C 1
ATOM 1289 O O . LEU A 1 172 ? -12.823 6.098 8.698 1.00 97.19 172 LEU A O 1
ATOM 1293 N N . LEU A 1 173 ? -12.225 4.446 10.097 1.00 97.31 173 LEU A N 1
ATOM 1294 C CA . LEU A 1 173 ? -13.034 4.927 11.217 1.00 97.31 173 LEU A CA 1
ATOM 1295 C C . LEU A 1 173 ? -12.500 6.260 11.751 1.00 97.31 173 LEU A C 1
ATOM 1297 O O . LEU A 1 173 ? -13.289 7.182 11.921 1.00 97.31 173 LEU A O 1
ATOM 1301 N N . THR A 1 174 ? -11.180 6.387 11.942 1.00 97.06 174 THR A N 1
ATOM 1302 C CA . THR A 1 174 ? -10.514 7.647 12.336 1.00 97.06 174 THR A CA 1
ATOM 1303 C C . THR A 1 174 ? -10.898 8.792 11.401 1.00 97.06 174 THR A C 1
ATOM 1305 O O . THR A 1 174 ? -11.307 9.862 11.852 1.00 97.06 174 THR A O 1
ATOM 1308 N N . TYR A 1 175 ? -10.818 8.552 10.088 1.00 96.69 175 TYR A N 1
ATOM 1309 C CA . TYR A 1 175 ? -11.243 9.517 9.077 1.00 96.69 175 TYR A CA 1
ATOM 1310 C C . TYR A 1 175 ? -12.736 9.855 9.199 1.00 96.69 175 TYR A C 1
ATOM 1312 O O . TYR A 1 175 ? -13.101 11.028 9.207 1.00 96.69 175 TYR A O 1
ATOM 1320 N N . ALA A 1 176 ? -13.595 8.841 9.339 1.00 96.25 176 ALA A N 1
ATOM 1321 C CA . ALA A 1 176 ? -15.045 9.007 9.382 1.00 96.25 176 ALA A CA 1
ATOM 1322 C C . ALA A 1 176 ? -15.538 9.797 10.606 1.00 96.25 176 ALA A C 1
ATOM 1324 O O . ALA A 1 176 ? -16.515 10.534 10.495 1.00 96.25 176 ALA A O 1
ATOM 1325 N N . ILE A 1 177 ? -14.874 9.662 11.760 1.00 95.00 177 ILE A N 1
ATOM 1326 C CA . ILE A 1 177 ? -15.262 10.355 13.000 1.00 95.00 177 ILE A CA 1
ATOM 1327 C C . ILE A 1 177 ? -14.478 11.652 13.256 1.00 95.00 177 ILE A C 1
ATOM 1329 O O . ILE A 1 177 ? -14.791 12.374 14.201 1.00 95.00 177 ILE A O 1
ATOM 1333 N N . GLY A 1 178 ? -13.452 11.950 12.450 1.00 95.19 178 GLY A N 1
ATOM 1334 C CA . GLY A 1 178 ? -12.668 13.187 12.538 1.00 95.19 178 GLY A CA 1
ATOM 1335 C C . GLY A 1 178 ? -11.772 13.310 13.778 1.00 95.19 178 GLY A C 1
ATOM 1336 O O . GLY A 1 178 ? -11.374 14.419 14.131 1.00 95.19 178 GLY A O 1
ATOM 1337 N N . ARG A 1 179 ? -11.456 12.199 14.454 1.00 94.31 179 ARG A N 1
ATOM 1338 C CA . ARG A 1 179 ? -10.564 12.150 15.626 1.00 94.31 179 ARG A CA 1
ATOM 1339 C C . ARG A 1 179 ? -9.810 10.825 15.693 1.00 94.31 179 ARG A C 1
ATOM 1341 O O . ARG A 1 179 ? -10.259 9.829 15.133 1.00 94.31 179 ARG A O 1
ATOM 1348 N N . GLY A 1 180 ? -8.705 10.809 16.440 1.00 93.88 180 GLY A N 1
ATOM 1349 C CA . GLY A 1 180 ? -8.018 9.566 16.794 1.00 93.88 180 GLY A CA 1
ATOM 1350 C C . GLY A 1 180 ? -8.915 8.629 17.607 1.00 93.88 180 GLY A C 1
ATOM 1351 O O . GLY A 1 180 ? -9.812 9.080 18.332 1.00 93.88 180 GLY A O 1
ATOM 1352 N N . LEU A 1 181 ? -8.674 7.325 17.475 1.00 93.94 181 LEU A N 1
ATOM 1353 C CA . LEU A 1 181 ? -9.405 6.316 18.233 1.00 93.94 181 LEU A CA 1
ATOM 1354 C C . LEU A 1 181 ? -8.924 6.250 19.680 1.00 93.94 181 LEU A C 1
ATOM 1356 O O . LEU A 1 181 ? -7.737 6.352 19.982 1.00 93.94 181 LEU A O 1
ATOM 1360 N N . GLU A 1 182 ? -9.870 6.019 20.576 1.00 93.69 182 GLU A N 1
ATOM 1361 C CA . GLU A 1 182 ? -9.646 5.832 21.999 1.00 93.69 182 GLU A CA 1
ATOM 1362 C C . GLU A 1 182 ? -9.794 4.356 22.380 1.00 93.69 182 GLU A C 1
ATOM 1364 O O . GLU A 1 182 ? -10.350 3.534 21.647 1.00 93.69 182 GLU A O 1
ATOM 1369 N N . ALA A 1 183 ? -9.392 4.011 23.606 1.00 93.06 183 ALA A N 1
ATOM 1370 C CA . ALA A 1 183 ? -9.636 2.679 24.161 1.00 93.06 183 ALA A CA 1
ATOM 1371 C C . ALA A 1 183 ? -11.124 2.277 24.101 1.00 93.06 183 ALA A C 1
ATOM 1373 O O . ALA A 1 183 ? -11.443 1.100 23.923 1.00 93.06 183 ALA A O 1
ATOM 1374 N N . THR A 1 184 ? -12.028 3.258 24.195 1.00 92.44 184 THR A N 1
ATOM 1375 C CA . THR A 1 184 ? -13.478 3.036 24.149 1.00 92.44 184 THR A CA 1
ATOM 1376 C C . THR A 1 184 ? -14.018 2.704 22.753 1.00 92.44 184 THR A C 1
ATOM 1378 O O . THR A 1 184 ? -15.096 2.124 22.660 1.00 92.44 184 THR A O 1
ATOM 1381 N N . ASP A 1 185 ? -13.251 2.946 21.683 1.00 95.31 185 ASP A N 1
ATOM 1382 C CA . ASP A 1 185 ? -13.626 2.585 20.307 1.00 95.31 185 ASP A CA 1
ATOM 1383 C C . ASP A 1 185 ? -13.240 1.136 19.946 1.00 95.31 185 ASP A C 1
ATOM 1385 O O . ASP A 1 185 ? -13.766 0.558 18.992 1.00 95.31 185 ASP A O 1
ATOM 1389 N N . ARG A 1 186 ? -12.364 0.490 20.731 1.00 94.62 186 ARG A N 1
ATOM 1390 C CA . ARG A 1 186 ? -11.884 -0.883 20.467 1.00 94.62 186 ARG A CA 1
ATOM 1391 C C . ARG A 1 186 ? -12.996 -1.935 20.327 1.00 94.62 186 ARG A C 1
ATOM 1393 O O . ARG A 1 186 ? -12.844 -2.846 19.510 1.00 94.62 186 ARG A O 1
ATOM 1400 N N . PRO A 1 187 ? -14.104 -1.903 21.096 1.00 96.00 187 PRO A N 1
ATOM 1401 C CA . PRO A 1 187 ? -15.228 -2.807 20.859 1.00 96.00 187 PRO A CA 1
ATOM 1402 C C . PRO A 1 187 ? -15.861 -2.625 19.475 1.00 96.00 187 PRO A C 1
ATOM 1404 O O . PRO A 1 187 ? -16.181 -3.627 18.838 1.00 96.00 187 PRO A O 1
ATOM 1407 N N . ALA A 1 188 ? -15.984 -1.384 18.992 1.00 95.88 188 ALA A N 1
ATOM 1408 C CA . ALA A 1 188 ? -16.539 -1.091 17.673 1.00 95.88 188 ALA A CA 1
ATOM 1409 C C . ALA A 1 188 ? -15.632 -1.621 16.555 1.00 95.88 188 ALA A C 1
ATOM 1411 O O . ALA A 1 188 ? -16.122 -2.300 15.659 1.00 95.88 188 ALA A O 1
ATOM 1412 N N . LEU A 1 189 ? -14.312 -1.424 16.650 1.00 96.12 189 LEU A N 1
ATOM 1413 C CA . LEU A 1 189 ? -13.358 -2.000 15.690 1.00 96.12 189 LEU A CA 1
ATOM 1414 C C . LEU A 1 189 ? -13.461 -3.527 15.595 1.00 96.12 189 LEU A C 1
ATOM 1416 O O . LEU A 1 189 ? -13.495 -4.083 14.498 1.00 96.12 189 LEU A O 1
ATOM 1420 N N . ARG A 1 190 ? -13.553 -4.219 16.740 1.00 95.94 190 ARG A N 1
ATOM 1421 C CA . ARG A 1 190 ? -13.705 -5.684 16.762 1.00 95.94 190 ARG A CA 1
ATOM 1422 C C . ARG A 1 190 ? -14.999 -6.141 16.092 1.00 95.94 190 ARG A C 1
ATOM 1424 O O . ARG A 1 190 ? -14.994 -7.181 15.441 1.00 95.94 190 ARG A O 1
ATOM 1431 N N . GLU A 1 191 ? -16.084 -5.391 16.257 1.00 96.69 191 GLU A N 1
ATOM 1432 C CA . GLU A 1 191 ? -17.362 -5.676 15.600 1.00 96.69 191 GLU A CA 1
ATOM 1433 C C . GLU A 1 191 ? -17.291 -5.436 14.089 1.00 96.69 191 GLU A C 1
ATOM 1435 O O . GLU A 1 191 ? -17.663 -6.316 13.316 1.00 96.69 191 GLU A O 1
ATOM 1440 N N . ILE A 1 192 ? -16.729 -4.302 13.661 1.00 97.75 192 ILE A N 1
ATOM 1441 C CA . ILE A 1 192 ? -16.499 -3.988 12.243 1.00 97.75 192 ILE A CA 1
ATOM 1442 C C . ILE A 1 192 ? -15.700 -5.111 11.578 1.00 97.75 192 ILE A C 1
ATOM 1444 O O . ILE A 1 192 ? -16.100 -5.616 10.532 1.00 97.75 192 ILE A O 1
ATOM 1448 N N . ARG A 1 193 ? -14.615 -5.568 12.212 1.00 96.00 193 ARG A N 1
ATOM 1449 C CA . ARG A 1 193 ? -13.790 -6.666 11.694 1.00 96.00 193 ARG A CA 1
ATOM 1450 C C . ARG A 1 193 ? -14.593 -7.951 11.481 1.00 96.00 193 ARG A C 1
ATOM 1452 O O . ARG A 1 193 ? -14.469 -8.560 10.422 1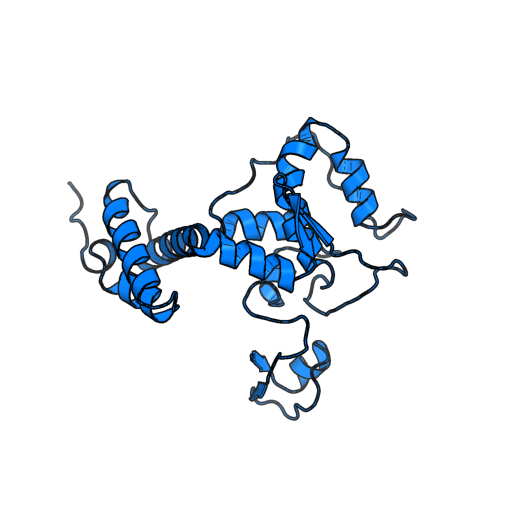.00 96.00 193 ARG A O 1
ATOM 1459 N N . ARG A 1 194 ? -15.433 -8.347 12.447 1.00 96.12 194 ARG A N 1
ATOM 1460 C CA . ARG A 1 194 ? -16.298 -9.536 12.311 1.00 96.12 194 ARG A CA 1
ATOM 1461 C C . ARG A 1 194 ? -17.297 -9.386 11.167 1.00 96.12 194 ARG A C 1
ATOM 1463 O O . ARG A 1 194 ? -17.513 -10.344 10.435 1.00 96.12 194 ARG A O 1
ATOM 1470 N N . ARG A 1 195 ? -17.870 -8.192 10.984 1.00 96.56 195 ARG A N 1
ATOM 1471 C CA . ARG A 1 195 ? -18.788 -7.911 9.869 1.00 96.56 195 ARG A CA 1
ATOM 1472 C C . ARG A 1 195 ? -18.097 -8.010 8.513 1.00 96.56 195 ARG A C 1
ATOM 1474 O O . ARG A 1 195 ?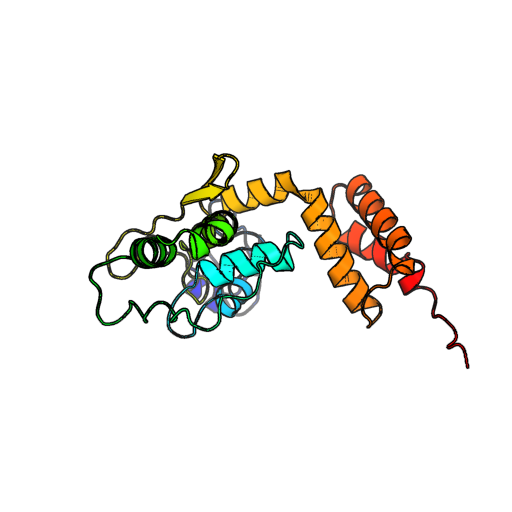 -18.656 -8.591 7.586 1.00 96.56 195 ARG A O 1
ATOM 1481 N N . VAL A 1 196 ? -16.878 -7.482 8.404 1.00 97.75 196 VAL A N 1
ATOM 1482 C CA . VAL A 1 196 ? -16.065 -7.593 7.185 1.00 97.75 196 VAL A CA 1
ATOM 1483 C C . VAL A 1 196 ? -15.761 -9.056 6.877 1.00 97.75 196 VAL A C 1
ATOM 1485 O O . VAL A 1 196 ? -15.919 -9.477 5.736 1.00 97.75 196 VAL A O 1
ATOM 1488 N N . GLU A 1 197 ? -15.392 -9.841 7.889 1.00 96.50 197 GLU A N 1
ATOM 1489 C CA . GLU A 1 197 ? -15.155 -11.280 7.749 1.00 96.50 197 GLU A CA 1
ATOM 1490 C C . GLU A 1 197 ? -16.419 -12.035 7.304 1.00 96.50 197 GLU A C 1
ATOM 1492 O O . GLU A 1 197 ? -16.363 -12.780 6.330 1.00 96.50 197 GLU A O 1
ATOM 1497 N N . SER A 1 198 ? -17.582 -11.779 7.919 1.00 96.62 198 SER A N 1
ATOM 1498 C CA . SER A 1 198 ? -18.859 -12.378 7.487 1.00 96.62 198 SER A CA 1
ATOM 1499 C C . SER A 1 198 ? -19.326 -11.908 6.106 1.00 96.62 198 SER A C 1
ATOM 1501 O O . SER A 1 198 ? -20.154 -12.551 5.470 1.00 96.62 198 SER A O 1
ATOM 1503 N N . GLY A 1 199 ? -18.820 -10.761 5.653 1.00 96.81 199 GLY A N 1
ATOM 1504 C CA . GLY A 1 199 ? -19.092 -10.171 4.349 1.00 96.81 199 GLY A CA 1
ATOM 1505 C C . GLY A 1 199 ? -18.070 -10.552 3.279 1.00 96.81 199 GLY A C 1
ATOM 1506 O O . GLY A 1 199 ? -17.943 -9.811 2.306 1.00 96.81 199 GLY A O 1
ATOM 1507 N N . ASP A 1 200 ? -17.324 -11.646 3.457 1.00 95.62 200 ASP A N 1
ATOM 1508 C CA . ASP A 1 200 ? -16.274 -12.125 2.546 1.00 95.62 200 ASP A CA 1
ATOM 1509 C C . ASP A 1 200 ? -15.204 -11.065 2.236 1.00 95.62 200 ASP A C 1
ATOM 1511 O O . ASP A 1 200 ? -14.735 -10.937 1.104 1.00 95.62 200 ASP A O 1
ATOM 1515 N N . TYR A 1 201 ? -14.837 -10.257 3.232 1.00 96.12 201 TYR A N 1
ATOM 1516 C CA . TYR A 1 201 ? -13.837 -9.194 3.107 1.00 96.12 201 TYR A CA 1
ATOM 1517 C C . TYR A 1 201 ? -14.184 -8.107 2.073 1.00 96.12 201 TYR A C 1
ATOM 1519 O O . TYR A 1 201 ? -13.306 -7.386 1.591 1.00 96.12 201 TYR A O 1
ATOM 1527 N N . ARG A 1 202 ? -15.469 -7.943 1.730 1.00 95.88 202 ARG A N 1
ATOM 1528 C CA . ARG A 1 202 ? -15.925 -6.884 0.821 1.00 95.88 202 ARG A CA 1
ATOM 1529 C C . ARG A 1 202 ? -15.704 -5.501 1.434 1.00 95.88 202 ARG A C 1
ATOM 1531 O O . ARG A 1 202 ? -16.054 -5.247 2.584 1.00 95.88 202 ARG A O 1
ATOM 1538 N N . PHE A 1 203 ? -15.221 -4.561 0.619 1.00 95.25 203 PHE A N 1
ATOM 1539 C CA . PHE A 1 203 ? -15.073 -3.165 1.040 1.00 95.25 203 PHE A CA 1
ATOM 1540 C C . PHE A 1 203 ? -16.415 -2.528 1.445 1.00 95.25 203 PHE A C 1
ATOM 1542 O O . PHE A 1 203 ? -16.453 -1.733 2.378 1.00 95.25 203 PHE A O 1
ATOM 1549 N N . SER A 1 204 ? -17.527 -2.918 0.811 1.00 97.31 204 SER A N 1
ATOM 1550 C CA . SER A 1 204 ? -18.865 -2.457 1.210 1.00 97.31 204 SER A CA 1
ATOM 1551 C C . SER A 1 204 ? -19.213 -2.858 2.645 1.00 97.31 204 SER A C 1
ATOM 1553 O O . SER A 1 204 ? -19.693 -2.018 3.395 1.00 97.31 204 SER A O 1
ATOM 1555 N N . ALA A 1 205 ? -18.875 -4.082 3.065 1.00 97.94 205 ALA A N 1
ATOM 1556 C CA . ALA A 1 205 ? -19.103 -4.547 4.433 1.00 97.94 205 ALA A CA 1
ATOM 1557 C C . ALA A 1 205 ? -18.278 -3.752 5.462 1.00 97.94 205 ALA A C 1
ATOM 1559 O O . ALA A 1 205 ? -18.731 -3.531 6.584 1.00 97.94 205 ALA A O 1
ATOM 1560 N N . LEU A 1 206 ? -17.083 -3.283 5.080 1.00 97.88 206 LEU A N 1
ATOM 1561 C CA . LEU A 1 206 ? -16.279 -2.391 5.919 1.00 97.88 206 LEU A CA 1
ATOM 1562 C C . LEU A 1 206 ? -16.960 -1.032 6.094 1.00 97.88 206 LEU A C 1
ATOM 1564 O O . LEU A 1 206 ? -17.085 -0.550 7.219 1.00 97.88 206 LEU A O 1
ATOM 1568 N N . VAL A 1 207 ? -17.404 -0.428 4.990 1.00 97.88 207 VAL A N 1
ATOM 1569 C CA . VAL A 1 207 ? -18.100 0.865 5.012 1.00 97.88 207 VAL A CA 1
ATOM 1570 C C . VAL A 1 207 ? -19.388 0.763 5.828 1.00 97.88 207 VAL A C 1
ATOM 1572 O O . VAL A 1 207 ? -19.591 1.578 6.722 1.00 97.88 207 VAL A O 1
ATOM 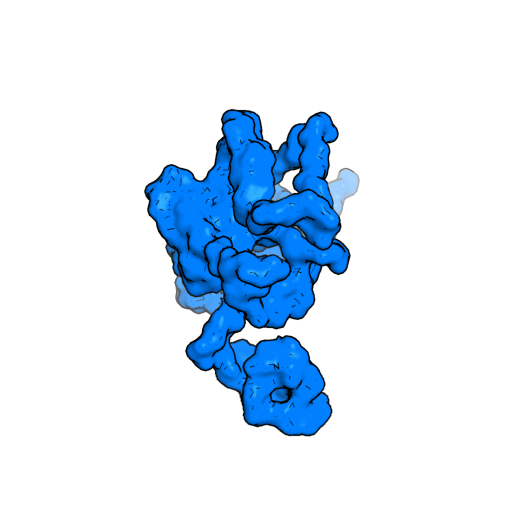1575 N N . GLU A 1 208 ? -20.207 -0.262 5.586 1.00 97.69 208 GLU A N 1
ATOM 1576 C CA . GLU A 1 208 ? -21.426 -0.560 6.350 1.00 97.69 208 GLU A CA 1
ATOM 1577 C C . GLU A 1 208 ? -21.126 -0.737 7.843 1.00 97.69 208 GLU A C 1
ATOM 1579 O O . GLU A 1 208 ? -21.765 -0.112 8.687 1.00 97.69 208 GLU A O 1
ATOM 1584 N N . GLY A 1 209 ? -20.095 -1.519 8.183 1.00 97.56 209 GLY A N 1
ATOM 1585 C CA . GLY A 1 209 ? -19.655 -1.698 9.564 1.00 97.56 209 GLY A CA 1
ATOM 1586 C C . GLY A 1 209 ? -19.307 -0.378 10.253 1.00 97.56 209 GLY A C 1
ATOM 1587 O O . GLY A 1 209 ? -19.672 -0.180 11.411 1.00 97.56 209 GLY A O 1
ATOM 1588 N N . ILE A 1 210 ? -18.628 0.533 9.551 1.00 97.62 210 ILE A N 1
ATOM 1589 C CA . ILE A 1 210 ? -18.265 1.853 10.079 1.00 97.62 210 ILE A CA 1
ATOM 1590 C C . ILE A 1 210 ? -19.503 2.726 10.271 1.00 97.62 210 ILE A C 1
ATOM 1592 O O . ILE A 1 210 ? -19.686 3.256 11.368 1.00 97.62 210 ILE A O 1
ATOM 1596 N N . VAL A 1 211 ? -20.362 2.866 9.255 1.00 97.31 211 VAL A N 1
ATOM 1597 C CA . VAL A 1 211 ? -21.535 3.759 9.340 1.00 97.31 211 VAL A CA 1
ATOM 1598 C C . VAL A 1 211 ? -22.580 3.269 10.345 1.00 97.31 211 VAL A C 1
ATOM 1600 O O . VAL A 1 211 ? -23.315 4.073 10.915 1.00 97.31 211 VAL A O 1
ATOM 1603 N N . ASP A 1 212 ? -22.613 1.966 10.625 1.00 96.69 212 ASP A N 1
ATOM 1604 C CA . ASP A 1 212 ? -23.465 1.381 11.660 1.00 96.69 212 ASP A CA 1
ATOM 1605 C C . ASP A 1 212 ? -22.863 1.426 13.068 1.00 96.69 212 ASP A C 1
ATOM 1607 O O . ASP A 1 212 ? -23.551 1.119 14.047 1.00 96.69 212 ASP A O 1
ATOM 1611 N N . SER A 1 213 ? -21.588 1.789 13.199 1.00 96.81 213 SER A N 1
ATOM 1612 C CA . SER A 1 213 ? -20.882 1.749 14.476 1.00 96.81 213 SER A CA 1
ATOM 1613 C C . SER A 1 213 ? -21.344 2.850 15.437 1.00 96.81 213 SER A C 1
ATOM 1615 O O . SER A 1 213 ? -21.702 3.961 15.040 1.00 96.81 213 SER A O 1
ATOM 1617 N N . VAL A 1 214 ? -21.289 2.560 16.741 1.00 95.31 214 VAL A N 1
ATOM 1618 C CA . VAL A 1 214 ? -21.616 3.541 17.790 1.00 95.31 214 VAL A CA 1
ATOM 1619 C C . VAL A 1 214 ? -20.766 4.817 17.681 1.00 95.31 214 VAL A C 1
ATOM 1621 O O . VAL A 1 214 ? -21.367 5.891 17.725 1.00 95.31 214 VAL A O 1
ATOM 1624 N N . PRO A 1 215 ? -19.427 4.755 17.488 1.00 94.69 215 PRO A N 1
ATOM 1625 C CA . PRO A 1 215 ? -18.604 5.961 17.363 1.00 94.69 215 PRO A CA 1
ATOM 1626 C C . PRO A 1 215 ? -18.979 6.860 16.181 1.00 94.69 215 PRO A C 1
ATOM 1628 O O . PRO A 1 215 ? -18.764 8.065 16.253 1.00 94.69 215 PRO A O 1
ATOM 1631 N N . PHE A 1 216 ? -19.531 6.291 15.104 1.00 95.62 216 PHE A N 1
ATOM 1632 C CA . PHE A 1 216 ? -19.982 7.059 13.944 1.00 95.62 216 PHE A CA 1
ATOM 1633 C C . PHE A 1 216 ? -21.373 7.665 14.156 1.00 95.62 216 PHE A C 1
ATOM 1635 O O . PHE A 1 216 ? -21.611 8.830 13.844 1.00 95.62 216 PHE A O 1
ATOM 1642 N N . ARG A 1 217 ? -22.310 6.879 14.696 1.00 95.62 217 ARG A N 1
ATOM 1643 C CA . ARG A 1 217 ? -23.721 7.280 14.819 1.00 95.62 217 ARG A CA 1
ATOM 1644 C C . ARG A 1 217 ? -23.996 8.208 15.995 1.00 95.62 217 ARG A C 1
ATOM 1646 O O . ARG A 1 217 ? -25.000 8.916 15.978 1.00 95.62 217 ARG A O 1
ATOM 1653 N N . MET A 1 218 ? -23.150 8.176 17.020 1.00 91.06 218 MET A N 1
ATOM 1654 C CA . MET A 1 218 ? -23.375 8.878 18.279 1.00 91.06 218 MET A CA 1
ATOM 1655 C C . MET A 1 218 ? -22.205 9.806 18.596 1.00 91.06 218 MET A C 1
ATOM 1657 O O . MET A 1 218 ? -21.044 9.411 18.525 1.00 91.06 218 MET A O 1
ATOM 1661 N N . ARG A 1 219 ? -22.512 11.035 19.022 1.00 79.19 219 ARG A N 1
ATOM 1662 C CA . ARG A 1 219 ? -21.514 11.985 19.526 1.00 79.19 219 ARG A CA 1
ATOM 1663 C C . ARG A 1 219 ? -21.525 11.981 21.049 1.00 79.19 219 ARG A C 1
ATOM 1665 O O . ARG A 1 219 ? -22.593 12.055 21.655 1.00 79.19 219 ARG A O 1
ATOM 1672 N N . ARG A 1 220 ? -20.347 11.957 21.676 1.00 73.44 220 ARG A N 1
ATOM 1673 C CA . ARG A 1 220 ? -20.242 12.242 23.111 1.00 73.44 220 ARG A CA 1
ATOM 1674 C C . ARG A 1 220 ? -20.554 13.713 23.372 1.00 73.44 220 ARG A C 1
ATOM 1676 O O . ARG A 1 220 ? -20.121 14.593 22.627 1.00 73.44 220 ARG A O 1
ATOM 1683 N N . ILE A 1 221 ? -21.318 13.966 24.426 1.00 74.38 221 ILE A N 1
ATOM 1684 C CA . ILE A 1 221 ? -21.460 15.312 24.975 1.00 74.38 221 ILE A CA 1
ATOM 1685 C C . ILE A 1 221 ? -20.138 15.608 25.703 1.00 74.38 221 ILE A C 1
ATOM 1687 O O . ILE A 1 221 ? -19.703 14.748 26.469 1.00 74.38 221 ILE A O 1
ATOM 1691 N N . PRO A 1 222 ? -19.466 16.743 25.437 1.00 70.44 222 PRO A N 1
ATOM 1692 C CA . PRO A 1 222 ? -18.264 17.119 26.176 1.00 70.44 222 PRO A CA 1
ATOM 1693 C C . PRO A 1 222 ? -18.561 17.153 27.678 1.00 70.44 222 PRO A C 1
ATOM 1695 O O . PRO A 1 222 ? -19.579 17.721 28.077 1.00 70.44 222 PRO A O 1
ATOM 1698 N N . GLU A 1 223 ? -17.702 16.546 28.496 1.00 71.81 223 GLU A N 1
ATOM 1699 C CA . GLU A 1 223 ? -17.739 16.773 29.943 1.00 71.81 223 GLU A CA 1
ATOM 1700 C C . GLU A 1 223 ? -17.272 18.216 30.183 1.00 71.81 223 GLU A C 1
ATOM 1702 O O . GLU A 1 223 ? -16.203 18.606 29.707 1.00 71.81 223 GLU A O 1
ATOM 1707 N N . GLY A 1 224 ? -18.155 19.027 30.775 1.00 53.72 224 GLY A N 1
ATOM 1708 C CA . GLY A 1 224 ? -17.931 20.450 31.045 1.00 53.72 224 GLY A CA 1
ATOM 1709 C C . GLY A 1 224 ? -17.086 20.709 32.280 1.00 53.72 224 GLY A C 1
ATOM 1710 O O . GLY A 1 224 ? -16.979 19.797 33.129 1.00 53.72 224 GLY A O 1
#

pLDDT: mean 90.85, std 10.25, range [44.16, 98.0]

Sequence (224 aa):
YTFVNERLANFYGIDGVEGGYFRRVSLEGTNRGGVLTQGSVLMVTSYPTRTSPVLRGKWVLENLLGAPPPPPPPDVPALADVAETSAVSLREALEQHRASTACSVCHARLDPLGFALEGFDAVGRFRTADDGMSIDDSGALPDGTRVDGPSGLRDVLLARRVEVVETLAEKLLTYAIGRGLEATDRPALREIRRRVESGDYRFSALVEGIVDSVPFRMRRIPEG

Solvent-accessible surface area (backbone atoms only — not comparable to full-atom values): 12720 Å² total; per-residue (Å²): 102,51,74,42,21,21,73,56,19,64,70,59,72,46,83,94,53,78,54,88,60,71,41,82,40,82,34,81,97,52,89,53,59,74,67,81,53,28,38,68,53,33,32,78,27,25,50,100,89,42,64,33,39,61,47,36,9,40,46,46,29,42,62,39,48,61,53,60,72,78,82,79,68,90,88,62,77,73,81,70,78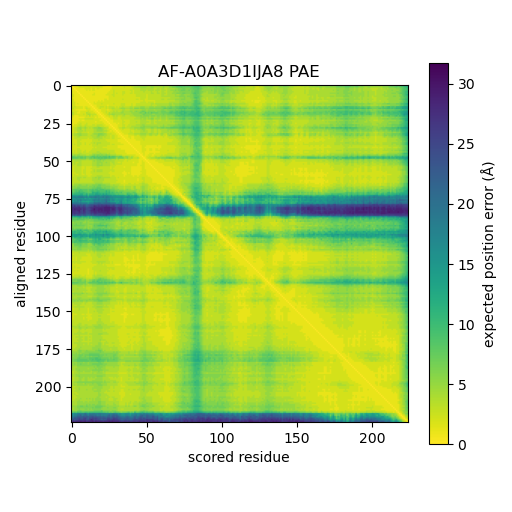,58,88,78,81,53,102,60,54,74,66,56,54,50,51,62,69,35,67,44,75,85,44,34,69,62,42,40,67,24,38,23,57,7,22,12,48,59,43,31,44,32,73,38,37,78,47,66,57,56,98,90,38,75,64,77,22,58,32,48,38,87,88,65,53,67,18,54,25,56,64,27,44,50,52,55,47,60,76,40,39,68,42,32,49,50,30,44,49,52,55,51,43,26,62,75,58,75,46,83,83,52,84,84,45,51,66,50,53,55,49,26,49,52,43,14,58,77,43,76,65,34,68,66,33,43,54,52,30,44,65,71,23,63,74,60,70,47,80,83,78,79,86,127